Protein AF-A0A958QFZ3-F1 (afdb_monomer)

pLDDT: mean 73.58, std 15.32, range [29.61, 93.56]

Radius of gyration: 21.01 Å; Cα contacts (8 Å, |Δi|>4): 164; chains: 1; bounding box: 48×28×61 Å

Mean predicted aligned error: 10.04 Å

Secondary structure (DSSP, 8-state):
--HHHHHHHHHHHHHHHTT---------TT-S-HHHHHHHHHHHHHHHHHHHHHHHHHHHHHHHHHHHHHHHT--SHHHHHHHHHHHHHHHHHHHHHHHHHHT--HHHHHHHHHHT-TT--HHHHHHHHHHHHHHHHHHHHHHHHHHHHHHHHHHHHHHHHHHH---HHHHHHHHHHHHHHHHHHHHTT-

Nearest PDB structures (foldseek):
  6z0c-assembly4_D  TM=4.438E-01  e=8.031E-01  Escherichia coli
  6h2f-assembly1_G  TM=4.956E-01  e=5.606E+00  Aeromonas hydrophila subsp. hydrophila AL09-71
  6grj-assembly1_C  TM=3.470E-01  e=4.846E+00  Aeromonas hydrophila
  7a0g-assembly1_EEE  TM=3.095E-01  e=3.990E+00  Serratia marcescens
  6grj-assembly1_E  TM=3.678E-01  e=9.112E+00  Aeromonas hydrophila

Foldseek 3Di:
DVVVVLVVVVVVVLVVVLPPPDPPPPDDPPDPALLVVLLVVLVVQLVVLQVQLVVLLVVLVVQLVVLVVQLVVDPDPLSVVSSVVSNVSSVVSNVSSCCSNPPNDPSNVLSCVLVVDPPQDSVNSRVSSVVCVVVVVVVLVVVLVVLLVVLQVLLVVLQVVLVVDPDPSSSSVSNVSSVVSNSRSVSSVD

Solvent-accessible surface area (backbone atoms only — not comparable to full-atom values): 9823 Å² total; per-residue (Å²): 124,63,64,69,53,53,54,51,51,51,52,50,54,52,59,67,61,61,70,76,62,76,85,70,77,84,80,54,94,82,52,93,51,53,36,60,54,47,48,56,50,27,56,52,48,47,59,48,30,34,54,48,8,51,50,29,29,54,51,10,50,53,38,26,52,52,20,53,56,48,33,74,73,41,92,44,72,66,57,28,50,55,22,53,51,42,24,52,51,9,52,50,29,27,55,50,8,52,42,28,49,76,64,44,53,72,59,38,49,52,48,54,55,61,70,69,42,84,86,59,49,75,65,55,47,28,53,50,42,53,51,48,50,58,52,48,53,56,49,50,56,52,51,31,52,53,46,25,53,51,26,37,48,51,11,52,53,27,41,51,52,21,75,73,44,88,50,67,68,61,17,51,53,26,40,48,55,10,49,54,26,37,51,53,14,55,57,47,73,110

Sequence (190 aa):
MYFKKVLKAGILMVTLMSSIVSHALDLQPSDPQPWEKFRIQAEFNTSEEEKYGLAYMISGALVLIAGGVGYREADDNASQFALSLTQSLGIAGIGYGAYLYNIGGRHRRFYDVVSGVPSLSPEQRHDLALSYYRVDHDQVEKAKWIKVLSYGLISVLNLYHASQTDDENLSTALYFVGGVSGLAAISYTF

Structure (mmCIF, N/CA/C/O backbone):
data_AF-A0A958QFZ3-F1
#
_entry.id   AF-A0A958QFZ3-F1
#
loop_
_atom_site.group_PDB
_atom_site.id
_atom_site.type_symbol
_atom_site.label_atom_id
_atom_site.label_alt_id
_atom_site.label_comp_id
_atom_site.label_asym_id
_atom_site.label_entity_id
_atom_site.label_seq_id
_atom_site.pdbx_PDB_ins_code
_atom_site.Cartn_x
_atom_site.Cartn_y
_atom_site.Cartn_z
_atom_site.occupancy
_atom_site.B_iso_or_equiv
_atom_site.auth_seq_id
_atom_site.auth_comp_id
_atom_site.auth_asym_id
_atom_site.auth_atom_id
_atom_site.pdbx_PDB_model_num
ATOM 1 N N . MET A 1 1 ? 21.442 8.422 -21.487 1.00 41.81 1 MET A N 1
ATOM 2 C CA . MET A 1 1 ? 21.399 9.496 -20.455 1.00 41.81 1 MET A CA 1
ATOM 3 C C . MET A 1 1 ? 20.019 9.641 -19.789 1.00 41.81 1 MET A C 1
ATOM 5 O O . MET A 1 1 ? 19.977 9.956 -18.604 1.00 41.81 1 MET A O 1
ATOM 9 N N . TYR A 1 2 ? 18.910 9.353 -20.487 1.00 36.06 2 TYR A N 1
ATOM 10 C CA . TYR A 1 2 ? 17.537 9.411 -19.949 1.00 36.06 2 TYR A CA 1
ATOM 11 C C . TYR A 1 2 ? 17.184 8.292 -18.948 1.00 36.06 2 TYR A C 1
ATOM 13 O O . TYR A 1 2 ? 16.567 8.565 -17.922 1.00 36.06 2 TYR A O 1
ATOM 21 N N . PHE A 1 3 ? 17.691 7.071 -19.145 1.00 37.88 3 PHE A N 1
ATOM 22 C CA . PHE A 1 3 ? 17.438 5.923 -18.258 1.00 37.88 3 PHE A CA 1
ATOM 23 C C . PHE A 1 3 ? 17.883 6.145 -16.798 1.00 37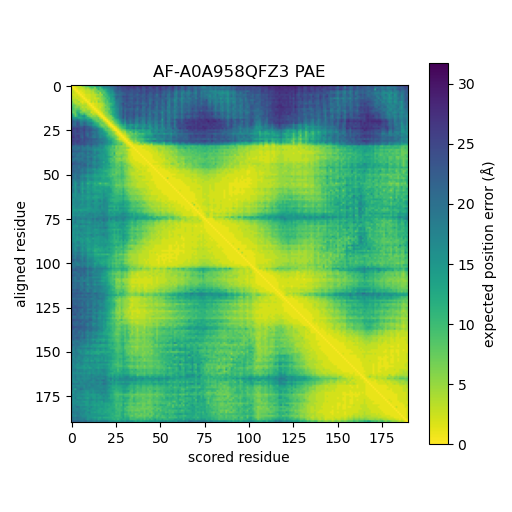.88 3 PHE A C 1
ATOM 25 O O . PHE A 1 3 ? 17.153 5.836 -15.862 1.00 37.88 3 PHE A O 1
ATOM 32 N N . LYS A 1 4 ? 19.036 6.800 -16.576 1.00 36.06 4 LYS A N 1
ATOM 33 C CA . LYS A 1 4 ? 19.497 7.175 -15.222 1.00 36.06 4 LYS A CA 1
ATOM 34 C C . LYS A 1 4 ? 18.571 8.186 -14.533 1.00 36.06 4 LYS A C 1
ATOM 36 O O . LYS A 1 4 ? 18.582 8.251 -13.308 1.00 36.06 4 LYS A O 1
ATOM 41 N N . LYS A 1 5 ? 17.799 8.983 -15.283 1.00 37.38 5 LYS A N 1
ATOM 42 C CA . LYS A 1 5 ? 16.819 9.930 -14.725 1.00 37.38 5 LYS A CA 1
ATOM 43 C C . LYS A 1 5 ? 15.502 9.227 -14.380 1.00 37.38 5 LYS A C 1
ATOM 45 O O . LYS A 1 5 ? 14.981 9.464 -13.298 1.00 37.38 5 LYS A O 1
ATOM 50 N N . VAL A 1 6 ? 15.031 8.317 -15.237 1.00 40.75 6 VAL A N 1
ATOM 51 C CA . VAL A 1 6 ? 13.808 7.522 -15.003 1.00 40.75 6 VAL A CA 1
ATOM 52 C C . VAL A 1 6 ? 13.995 6.535 -13.847 1.00 40.75 6 VAL A C 1
ATOM 54 O O . VAL A 1 6 ? 13.153 6.474 -12.958 1.00 40.75 6 VAL A O 1
ATOM 57 N N . LEU A 1 7 ? 15.141 5.850 -13.773 1.00 39.00 7 LEU A N 1
ATOM 58 C CA . LEU A 1 7 ? 15.468 4.947 -12.663 1.00 39.00 7 LEU A CA 1
ATOM 59 C C . LEU A 1 7 ? 15.577 5.697 -11.325 1.00 39.00 7 LEU A C 1
ATOM 61 O O . LEU A 1 7 ? 15.079 5.227 -10.307 1.00 39.00 7 LEU A O 1
ATOM 65 N N . LYS A 1 8 ? 16.172 6.899 -11.323 1.00 36.25 8 LYS A N 1
ATOM 66 C CA . LYS A 1 8 ? 16.207 7.766 -10.133 1.00 36.25 8 LYS A CA 1
ATOM 67 C C . LYS A 1 8 ? 14.812 8.241 -9.722 1.00 36.25 8 LYS A C 1
ATOM 69 O O . LYS A 1 8 ? 14.542 8.292 -8.529 1.00 36.25 8 LYS A O 1
ATOM 74 N N . ALA A 1 9 ? 13.935 8.549 -10.679 1.00 41.16 9 ALA A N 1
ATOM 75 C CA . ALA A 1 9 ? 12.551 8.924 -10.399 1.00 41.16 9 ALA A CA 1
ATOM 76 C C . ALA A 1 9 ? 11.737 7.744 -9.835 1.00 41.16 9 ALA A C 1
ATOM 78 O O . ALA A 1 9 ? 11.019 7.921 -8.857 1.00 41.16 9 ALA A O 1
ATOM 79 N N . GLY A 1 10 ? 11.915 6.534 -10.376 1.00 38.00 10 GLY A N 1
ATOM 80 C CA . GLY A 1 10 ? 11.283 5.315 -9.860 1.00 38.00 10 GLY A CA 1
ATOM 81 C C . GLY A 1 10 ? 11.743 4.957 -8.443 1.00 38.00 10 GLY A C 1
ATOM 82 O O . GLY A 1 10 ? 10.916 4.681 -7.581 1.00 38.00 10 GLY A O 1
ATOM 83 N N . ILE A 1 11 ? 13.048 5.051 -8.162 1.00 41.06 11 ILE A N 1
ATOM 84 C CA . ILE A 1 11 ? 13.603 4.824 -6.815 1.00 41.06 11 ILE A CA 1
ATOM 85 C C . ILE A 1 11 ? 13.097 5.881 -5.821 1.00 41.06 11 ILE A C 1
ATOM 87 O O . ILE A 1 11 ? 12.758 5.530 -4.691 1.00 41.06 11 ILE A O 1
ATOM 91 N N . LEU A 1 12 ? 12.989 7.151 -6.235 1.00 35.03 12 LEU A N 1
ATOM 92 C CA . LEU A 1 12 ? 12.440 8.236 -5.409 1.00 35.03 12 LEU A CA 1
ATOM 93 C C . LEU A 1 12 ? 10.953 8.011 -5.083 1.00 35.03 12 LEU A C 1
ATOM 95 O O . LEU A 1 12 ? 10.506 8.267 -3.969 1.00 35.03 12 LEU A O 1
ATOM 99 N N . MET A 1 13 ? 10.190 7.483 -6.041 1.00 38.56 13 MET A N 1
ATOM 100 C CA . MET A 1 13 ? 8.772 7.183 -5.858 1.00 38.56 13 MET A CA 1
ATOM 101 C C . MET A 1 13 ? 8.548 6.002 -4.904 1.00 38.56 13 MET A C 1
ATOM 103 O O . MET A 1 13 ? 7.640 6.042 -4.078 1.00 38.56 13 MET A O 1
ATOM 107 N N . VAL A 1 14 ? 9.413 4.985 -4.961 1.00 41.47 14 VAL A N 1
ATOM 108 C CA . VAL A 1 14 ? 9.385 3.843 -4.032 1.00 41.47 14 VAL A CA 1
ATOM 109 C C . VAL A 1 14 ? 9.823 4.248 -2.619 1.00 41.47 14 VAL A C 1
ATOM 111 O O . VAL A 1 14 ? 9.228 3.791 -1.647 1.00 41.47 14 VAL A O 1
ATOM 114 N N . THR A 1 15 ? 10.794 5.157 -2.478 1.00 36.50 15 THR A N 1
ATOM 115 C CA . THR A 1 15 ? 11.211 5.666 -1.155 1.00 36.50 15 THR A CA 1
ATOM 116 C C . THR A 1 15 ? 10.167 6.577 -0.507 1.00 36.50 15 THR A C 1
ATOM 118 O O . THR A 1 15 ? 10.013 6.545 0.713 1.00 36.50 15 THR A O 1
ATOM 121 N N . LEU A 1 16 ? 9.382 7.322 -1.293 1.00 36.34 16 LEU A N 1
ATOM 122 C CA . LEU A 1 16 ? 8.234 8.081 -0.777 1.00 36.34 16 LEU A CA 1
ATOM 123 C C . LEU A 1 16 ? 7.078 7.179 -0.307 1.00 36.34 16 LEU A C 1
ATOM 125 O O . LEU A 1 16 ? 6.282 7.594 0.529 1.00 36.34 16 LEU A O 1
ATOM 129 N N . MET A 1 17 ? 6.996 5.939 -0.800 1.00 37.19 17 MET A N 1
ATOM 130 C CA . MET A 1 17 ? 5.957 4.973 -0.412 1.00 37.19 17 MET A CA 1
ATOM 131 C C . MET A 1 17 ? 6.304 4.193 0.867 1.00 37.19 17 MET A C 1
ATOM 133 O O . MET A 1 17 ? 5.404 3.698 1.538 1.00 37.19 17 MET A O 1
ATOM 137 N N . SER A 1 18 ? 7.586 4.104 1.240 1.00 33.09 18 SER A N 1
ATOM 138 C CA . SER A 1 18 ? 8.039 3.390 2.447 1.00 33.09 18 SER A CA 1
ATOM 139 C C . SER A 1 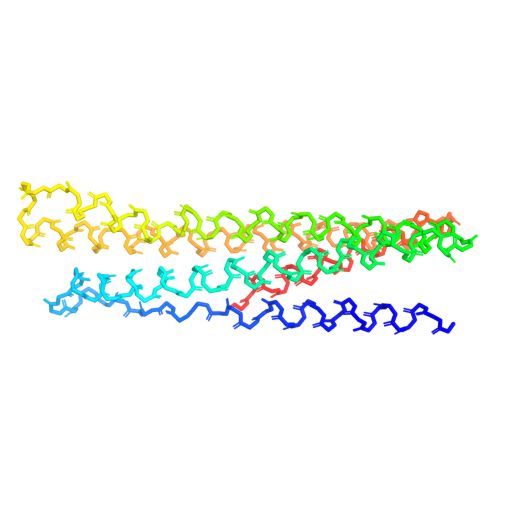18 ? 7.844 4.153 3.764 1.00 33.09 18 SER A C 1
ATOM 141 O O . SER A 1 18 ? 8.090 3.598 4.828 1.00 33.09 18 SER A O 1
ATOM 143 N N . SER A 1 19 ? 7.404 5.415 3.728 1.00 29.61 19 SER A N 1
ATOM 144 C CA . SER A 1 19 ? 7.204 6.224 4.942 1.00 29.61 19 SER A CA 1
ATOM 145 C C . SER A 1 19 ? 5.882 5.951 5.666 1.00 29.61 19 SER A C 1
ATOM 147 O O . SER A 1 19 ? 5.660 6.503 6.740 1.00 29.61 19 SER A O 1
ATOM 149 N N . ILE A 1 20 ? 5.016 5.088 5.130 1.00 40.53 20 ILE A N 1
ATOM 150 C CA . ILE A 1 20 ? 3.772 4.677 5.795 1.00 40.53 20 ILE A CA 1
ATOM 151 C C . ILE A 1 20 ? 4.068 3.448 6.664 1.00 40.53 20 ILE A C 1
ATOM 153 O O . ILE A 1 20 ? 3.497 2.373 6.495 1.00 40.53 20 ILE A O 1
ATOM 157 N N . VAL A 1 21 ? 5.016 3.601 7.590 1.00 38.81 21 VAL A N 1
ATOM 158 C CA . VAL A 1 21 ? 5.132 2.691 8.728 1.00 38.81 21 VAL A CA 1
ATOM 159 C C . VAL A 1 21 ? 4.015 3.086 9.679 1.00 38.81 21 VAL A C 1
ATOM 161 O O . VAL A 1 21 ? 4.033 4.144 10.314 1.00 38.81 21 VAL A O 1
ATOM 164 N N . SER A 1 22 ? 2.996 2.237 9.706 1.00 40.25 22 SER A N 1
ATOM 165 C CA . SER A 1 22 ? 1.924 2.240 10.687 1.00 40.25 22 SER A CA 1
ATOM 166 C C . SER A 1 22 ? 2.503 2.448 12.083 1.00 40.25 22 SER A C 1
ATOM 168 O O . SER A 1 22 ? 3.207 1.583 12.602 1.00 40.25 22 SER A O 1
ATOM 170 N N . HIS A 1 23 ? 2.164 3.576 12.709 1.00 39.09 23 HIS A N 1
ATOM 171 C CA . HIS A 1 23 ? 2.189 3.688 14.163 1.00 39.09 23 HIS A CA 1
ATOM 172 C C . HIS A 1 23 ? 1.081 2.772 14.697 1.00 39.09 23 HIS A C 1
ATOM 174 O O . HIS A 1 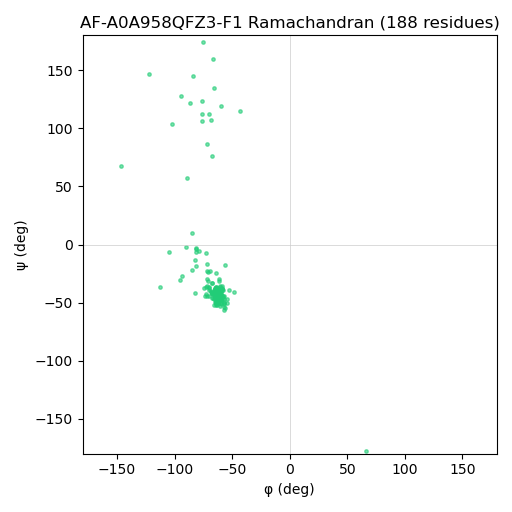23 ? -0.013 3.216 15.035 1.00 39.09 23 HIS A O 1
ATOM 180 N N . ALA A 1 24 ? 1.333 1.464 14.684 1.00 44.69 24 ALA A N 1
ATOM 181 C CA . ALA A 1 24 ? 0.531 0.518 15.428 1.00 44.69 24 ALA A CA 1
ATOM 182 C C . ALA A 1 24 ? 0.825 0.792 16.904 1.00 44.69 24 ALA A C 1
ATOM 184 O O . ALA A 1 24 ? 1.928 0.541 17.384 1.00 44.69 24 ALA A O 1
ATOM 185 N N . LEU A 1 25 ? -0.134 1.397 17.604 1.00 49.94 25 LEU A N 1
ATOM 186 C CA . LEU A 1 25 ? -0.078 1.483 19.055 1.00 49.94 25 LEU A CA 1
ATOM 187 C C . LEU A 1 25 ? -0.042 0.049 19.596 1.00 49.94 25 LEU A C 1
ATOM 189 O O . LEU A 1 25 ? -0.961 -0.730 19.338 1.00 49.94 25 LEU A O 1
ATOM 193 N N . ASP A 1 26 ? 1.029 -0.287 20.309 1.00 54.97 26 ASP A N 1
ATOM 194 C CA . ASP A 1 26 ? 1.225 -1.595 20.928 1.00 54.97 26 ASP A CA 1
ATOM 195 C C . ASP A 1 26 ? 0.263 -1.710 22.123 1.00 54.97 26 ASP A C 1
ATOM 197 O O . ASP A 1 26 ? 0.570 -1.283 23.240 1.00 54.97 26 ASP A O 1
ATOM 201 N N . LEU A 1 27 ? -0.974 -2.155 21.863 1.00 56.62 27 LEU A N 1
ATOM 202 C CA . LEU A 1 27 ? -1.962 -2.359 22.918 1.00 56.62 27 LEU A CA 1
ATOM 203 C C . LEU A 1 27 ? -1.546 -3.557 23.756 1.00 56.62 27 LEU A C 1
ATOM 205 O O . LEU A 1 27 ? -1.601 -4.707 23.313 1.00 56.62 27 LEU A O 1
ATOM 209 N N . GLN A 1 28 ? -1.178 -3.285 25.003 1.00 58.25 28 GLN A N 1
ATOM 210 C CA . GLN A 1 28 ? -0.864 -4.344 25.941 1.00 58.25 28 GLN A CA 1
ATOM 211 C C . GLN A 1 28 ? -2.150 -4.872 26.582 1.00 58.25 28 GLN A C 1
ATOM 213 O O . GLN A 1 28 ? -3.056 -4.095 26.884 1.00 58.25 28 GLN A O 1
ATOM 218 N N . PRO A 1 29 ? -2.233 -6.181 26.879 1.00 53.53 29 PRO A N 1
ATOM 219 C CA . PRO A 1 29 ? -3.365 -6.755 27.608 1.00 53.53 29 PRO A CA 1
ATOM 220 C C . PRO A 1 29 ? -3.635 -6.108 28.977 1.00 53.53 29 PRO A C 1
ATOM 222 O O . PRO A 1 29 ? -4.707 -6.299 29.538 1.00 53.53 29 PRO A O 1
ATOM 225 N N . SER A 1 30 ? -2.656 -5.380 29.522 1.00 58.38 30 SER A N 1
ATOM 226 C CA . SER A 1 30 ? -2.729 -4.616 30.770 1.00 58.38 30 SER A CA 1
ATOM 227 C C . SER A 1 30 ? -3.382 -3.239 30.620 1.00 58.38 30 SER A C 1
ATOM 229 O O . SER A 1 30 ? -3.540 -2.532 31.617 1.00 58.38 30 SER A O 1
ATOM 231 N N . ASP A 1 31 ? -3.747 -2.831 29.404 1.00 63.94 31 ASP A N 1
ATOM 232 C CA . ASP A 1 31 ? -4.360 -1.533 29.187 1.00 63.94 31 ASP A CA 1
ATOM 233 C C . ASP A 1 31 ? -5.738 -1.450 29.861 1.00 63.94 31 ASP A C 1
ATOM 235 O O . ASP A 1 31 ? -6.556 -2.361 29.727 1.00 63.94 31 ASP A O 1
ATOM 239 N N . PRO A 1 32 ? -6.044 -0.345 30.565 1.00 59.47 32 PRO A N 1
ATOM 240 C CA . PRO A 1 32 ? -7.284 -0.239 31.328 1.00 59.47 32 PRO A CA 1
ATOM 241 C C . PRO A 1 32 ? -8.530 -0.078 30.440 1.00 59.47 32 PRO A C 1
ATOM 243 O O . PRO A 1 32 ? -9.628 -0.397 30.886 1.00 59.47 32 PRO A O 1
ATOM 246 N N . GLN A 1 33 ? -8.387 0.405 29.193 1.00 70.88 33 GLN A N 1
ATOM 247 C CA . GLN A 1 33 ? -9.494 0.590 28.232 1.00 70.88 33 GLN A CA 1
ATOM 248 C C . GLN A 1 33 ? -9.102 0.359 26.743 1.00 70.88 33 GLN A C 1
ATOM 250 O O . GLN A 1 33 ? -9.117 1.295 25.942 1.00 70.88 33 GLN A O 1
ATOM 255 N N . PRO A 1 34 ? -8.777 -0.883 26.333 1.00 75.69 34 PRO A N 1
ATOM 256 C CA . PRO A 1 34 ? -8.484 -1.291 24.958 1.00 75.69 34 PRO A CA 1
ATOM 257 C C . PRO A 1 34 ? -9.502 -0.829 23.921 1.00 75.69 34 PRO A C 1
ATOM 259 O O . PRO A 1 34 ? -9.105 -0.384 22.851 1.00 75.69 34 PRO A O 1
ATOM 262 N N . TRP A 1 35 ? -10.803 -0.883 24.236 1.00 84.06 35 TRP A N 1
ATOM 263 C CA . TRP A 1 35 ? -11.849 -0.415 23.322 1.00 84.06 35 TRP A CA 1
ATOM 264 C C . TRP A 1 35 ? -11.747 1.087 23.039 1.00 84.06 35 TRP A C 1
ATOM 266 O O . TRP A 1 35 ? -11.843 1.499 21.889 1.00 84.06 35 TRP A O 1
ATOM 276 N N . GLU A 1 36 ? -11.514 1.906 24.064 1.00 84.50 36 GLU A N 1
ATOM 277 C CA . GLU A 1 36 ? -11.418 3.357 23.891 1.00 84.50 36 GLU A CA 1
ATOM 278 C C . GLU A 1 36 ? -10.157 3.740 23.110 1.00 84.50 36 GLU A C 1
ATOM 280 O O . GLU A 1 36 ? -10.215 4.551 22.186 1.00 84.50 36 GLU A O 1
ATOM 285 N N . LYS A 1 37 ? -9.025 3.086 23.402 1.00 82.25 37 LYS A N 1
ATOM 286 C CA . LYS A 1 37 ? -7.803 3.253 22.604 1.00 82.25 37 LYS A CA 1
ATOM 287 C C . LYS A 1 37 ? -8.003 2.805 21.155 1.00 82.25 37 LYS A C 1
ATOM 289 O O . LYS A 1 37 ? -7.586 3.510 20.241 1.00 82.25 37 LYS A O 1
ATOM 294 N N . PHE A 1 38 ? -8.669 1.668 20.942 1.00 84.06 38 PHE A N 1
ATOM 295 C CA . PHE A 1 38 ? -8.994 1.169 19.608 1.00 84.06 38 PHE A CA 1
ATOM 296 C C . PHE A 1 38 ? -9.895 2.140 18.845 1.00 84.06 38 PHE A C 1
ATOM 298 O O . PHE A 1 38 ? -9.620 2.433 17.688 1.00 84.06 38 PHE A O 1
ATOM 305 N N . ARG A 1 39 ? -10.937 2.673 19.493 1.00 86.44 39 ARG A N 1
ATOM 306 C CA . ARG A 1 39 ? -11.846 3.668 18.918 1.00 86.44 39 ARG A CA 1
ATOM 307 C C . ARG A 1 39 ? -11.086 4.904 18.453 1.00 86.44 39 ARG A C 1
ATOM 309 O O . ARG A 1 39 ? -11.193 5.272 17.288 1.00 86.44 39 ARG A O 1
ATOM 316 N N . ILE A 1 40 ? -10.294 5.507 19.341 1.00 85.31 40 ILE A N 1
ATOM 317 C CA . ILE A 1 40 ? -9.493 6.697 19.020 1.00 85.31 40 ILE A CA 1
ATOM 318 C C . ILE A 1 40 ? -8.555 6.400 17.843 1.00 85.31 40 ILE A C 1
ATOM 320 O O . ILE A 1 40 ? -8.463 7.195 16.908 1.00 85.31 40 ILE A O 1
ATOM 324 N N . GLN A 1 41 ? -7.899 5.237 17.850 1.00 82.38 41 GLN A N 1
ATOM 325 C CA . GLN A 1 41 ? -7.016 4.829 16.763 1.00 82.38 41 GLN A CA 1
ATOM 326 C C . GLN A 1 41 ? -7.772 4.612 15.447 1.00 82.38 41 GLN A C 1
ATOM 328 O O . GLN A 1 41 ? -7.286 5.013 14.395 1.00 82.38 41 GLN A O 1
ATOM 333 N N . ALA A 1 42 ? -8.943 3.979 15.478 1.00 84.94 42 ALA A N 1
ATOM 334 C CA . ALA A 1 42 ? -9.748 3.713 14.293 1.00 84.94 42 ALA A CA 1
ATOM 335 C C . ALA A 1 42 ? -10.298 5.009 13.681 1.00 84.94 42 ALA A C 1
ATOM 337 O O . ALA A 1 42 ? -10.254 5.168 12.462 1.00 84.94 42 ALA A O 1
ATOM 338 N N . GLU A 1 43 ? -10.748 5.955 14.505 1.00 85.88 43 GLU A N 1
ATOM 339 C CA . GLU A 1 43 ? -11.189 7.286 14.069 1.00 85.88 43 GLU A CA 1
ATOM 340 C C . GLU A 1 43 ? -10.026 8.085 13.464 1.00 85.88 43 GLU A C 1
ATOM 342 O O . GLU A 1 43 ? -10.153 8.640 12.368 1.00 85.88 43 GLU A O 1
ATOM 347 N N . PHE A 1 44 ? -8.862 8.082 14.124 1.00 83.38 44 PHE A N 1
ATOM 348 C CA . PHE A 1 44 ? -7.654 8.716 13.599 1.00 83.38 44 PHE A CA 1
ATOM 349 C C . PHE A 1 44 ? -7.236 8.102 12.257 1.00 83.38 44 PHE A C 1
ATOM 351 O O . PHE A 1 44 ? -7.091 8.825 11.268 1.00 83.38 44 PHE A O 1
ATOM 358 N N . ASN A 1 45 ? -7.128 6.770 12.200 1.00 82.19 45 ASN A N 1
ATOM 359 C CA . ASN A 1 45 ? -6.785 6.028 10.988 1.00 82.19 45 ASN A CA 1
ATOM 360 C C . ASN A 1 45 ? -7.778 6.299 9.865 1.00 82.19 45 ASN A C 1
ATOM 362 O O . ASN A 1 45 ? -7.353 6.459 8.734 1.00 82.19 45 ASN A O 1
ATOM 366 N N . THR A 1 46 ? -9.072 6.407 10.161 1.00 84.50 46 THR A N 1
ATOM 367 C CA . THR A 1 46 ? -10.093 6.729 9.156 1.00 84.50 46 THR A CA 1
ATOM 368 C C . THR A 1 46 ? -9.813 8.081 8.503 1.00 84.50 46 THR A C 1
ATOM 370 O O . THR A 1 46 ? -9.781 8.183 7.278 1.00 84.50 46 THR A O 1
ATOM 373 N N . SER A 1 47 ? -9.538 9.109 9.311 1.00 84.38 47 SER A N 1
ATOM 374 C CA . SER A 1 47 ? -9.236 10.446 8.788 1.00 84.38 47 SER A CA 1
ATOM 375 C C . SER A 1 47 ? -7.951 10.478 7.952 1.00 84.38 47 SER A C 1
ATOM 377 O O . SER A 1 47 ? -7.868 11.190 6.951 1.00 84.38 47 SER A O 1
ATOM 379 N N . GLU A 1 48 ? -6.947 9.696 8.345 1.00 84.88 48 GLU A N 1
ATOM 380 C CA . GLU A 1 48 ? -5.685 9.578 7.622 1.00 84.88 48 GLU A CA 1
ATOM 381 C C . GLU A 1 48 ? -5.854 8.768 6.332 1.00 84.88 48 GLU A C 1
ATOM 383 O O . GLU A 1 48 ? -5.395 9.197 5.279 1.00 84.88 48 GLU A O 1
ATOM 388 N N . GLU A 1 49 ? -6.568 7.643 6.373 1.00 84.31 49 GLU A N 1
ATOM 389 C CA . GLU A 1 49 ? -6.892 6.812 5.211 1.00 84.31 49 GLU A CA 1
ATOM 390 C C . GLU A 1 49 ? -7.663 7.603 4.149 1.00 84.31 49 GLU A C 1
ATOM 392 O O . GLU A 1 49 ? -7.381 7.453 2.964 1.00 84.31 49 GLU A O 1
ATOM 397 N N . GLU A 1 50 ? -8.574 8.495 4.541 1.00 87.06 50 GLU A N 1
ATOM 398 C CA . GLU A 1 50 ? -9.282 9.374 3.604 1.00 87.06 50 GLU A CA 1
ATOM 399 C C . GLU A 1 50 ? -8.337 10.398 2.954 1.00 87.06 50 GLU A C 1
ATOM 401 O O . GLU A 1 50 ? -8.332 10.553 1.727 1.00 87.06 50 GLU A O 1
ATOM 406 N N . LYS A 1 51 ? -7.472 11.058 3.737 1.00 86.75 51 LYS A N 1
ATOM 407 C CA . LYS A 1 51 ? -6.468 11.995 3.195 1.00 86.75 51 LYS A CA 1
ATOM 408 C C . LYS A 1 51 ? -5.482 11.292 2.267 1.00 86.75 51 LYS A C 1
ATOM 410 O O . LYS A 1 51 ? -5.233 11.771 1.159 1.00 86.75 51 LYS A O 1
ATOM 415 N N . TYR A 1 52 ? -4.938 10.153 2.694 1.00 83.38 52 TYR A N 1
ATOM 416 C CA . TYR A 1 52 ? -4.035 9.351 1.878 1.00 83.38 52 TYR A CA 1
ATOM 417 C C . TYR A 1 52 ? -4.751 8.827 0.645 1.00 83.38 52 TYR A C 1
ATOM 419 O O . TYR A 1 52 ? -4.201 8.921 -0.446 1.00 83.38 52 TYR A O 1
ATOM 427 N N . GLY A 1 53 ? -5.988 8.352 0.778 1.00 80.94 53 GLY A N 1
ATOM 428 C CA . GLY A 1 53 ? -6.804 7.891 -0.336 1.00 80.94 53 GLY A CA 1
ATOM 429 C C . GLY A 1 53 ? -6.934 8.952 -1.427 1.00 80.94 53 GLY A C 1
ATOM 430 O O . GLY A 1 53 ? -6.661 8.683 -2.599 1.00 80.94 53 GLY A O 1
ATOM 431 N N . LEU A 1 54 ? -7.240 10.191 -1.035 1.00 89.12 54 LEU A N 1
ATOM 432 C CA . LEU A 1 54 ? -7.295 11.331 -1.948 1.00 89.12 54 LEU A CA 1
ATOM 433 C C . LEU A 1 54 ? -5.926 11.655 -2.566 1.00 89.12 54 LEU A C 1
ATOM 435 O O . LEU A 1 54 ? -5.830 11.847 -3.779 1.00 89.12 54 LEU A O 1
ATOM 439 N N . ALA A 1 55 ? -4.857 11.652 -1.768 1.00 85.25 55 ALA A N 1
ATOM 440 C CA . ALA A 1 55 ? -3.498 11.876 -2.259 1.00 85.25 55 ALA A CA 1
ATOM 441 C C . ALA A 1 55 ? -3.054 10.804 -3.275 1.00 85.25 55 ALA A C 1
ATOM 443 O O . ALA A 1 55 ? -2.459 11.142 -4.302 1.00 85.25 55 ALA A O 1
ATOM 444 N N . TYR A 1 56 ? -3.381 9.532 -3.031 1.00 81.00 56 TYR A N 1
ATOM 445 C CA . TYR A 1 56 ? -3.127 8.408 -3.934 1.00 81.00 56 TYR A CA 1
ATOM 446 C C . TYR A 1 56 ? -3.909 8.542 -5.240 1.00 81.00 56 TYR A C 1
ATOM 448 O O . TYR A 1 56 ? -3.331 8.351 -6.309 1.00 81.00 56 TYR A O 1
ATOM 456 N N . MET A 1 57 ? -5.188 8.928 -5.176 1.00 82.75 57 MET A N 1
ATOM 457 C CA . MET A 1 57 ? -5.998 9.173 -6.372 1.00 82.75 57 MET A CA 1
ATOM 458 C C . MET A 1 57 ? -5.434 10.314 -7.224 1.00 82.75 57 MET A C 1
ATOM 460 O O . MET A 1 57 ? -5.256 10.141 -8.429 1.00 82.75 57 MET A O 1
ATOM 464 N N . ILE A 1 58 ? -5.093 11.453 -6.611 1.00 83.94 58 ILE A N 1
ATOM 465 C CA . ILE A 1 58 ? -4.526 12.606 -7.328 1.00 83.94 58 ILE A CA 1
ATOM 466 C C . ILE A 1 58 ? -3.165 12.250 -7.931 1.00 83.94 58 ILE A C 1
ATOM 468 O O . ILE A 1 58 ? -2.932 12.477 -9.118 1.00 83.94 58 ILE A O 1
ATOM 472 N N . SER A 1 59 ? -2.273 11.656 -7.138 1.00 74.75 59 SER A N 1
ATOM 473 C CA . SER A 1 59 ? -0.930 11.289 -7.601 1.00 74.75 59 SER A CA 1
ATOM 474 C C . SER A 1 59 ? -0.992 10.228 -8.699 1.00 74.75 59 SER A C 1
ATOM 476 O O . SER A 1 59 ? -0.308 10.353 -9.711 1.00 74.75 59 SER A O 1
ATOM 478 N N . GLY A 1 60 ? -1.856 9.221 -8.549 1.00 75.88 60 GLY A N 1
ATOM 479 C CA . GLY A 1 60 ? -2.080 8.192 -9.561 1.00 75.88 60 GLY A CA 1
ATOM 480 C C . GLY A 1 60 ? -2.624 8.765 -10.870 1.00 75.88 60 GLY A C 1
ATOM 481 O O . GLY A 1 60 ? -2.142 8.396 -11.940 1.00 75.88 60 GLY A O 1
ATOM 482 N N . ALA A 1 61 ? -3.549 9.730 -10.805 1.00 82.94 61 ALA A N 1
ATOM 483 C CA . ALA A 1 61 ? -4.060 10.432 -11.982 1.00 82.94 61 ALA A CA 1
ATOM 484 C C . ALA A 1 61 ? -2.974 11.252 -12.694 1.00 82.94 61 ALA A C 1
ATOM 486 O O . ALA A 1 61 ? -2.858 11.185 -13.919 1.00 82.94 61 ALA A O 1
ATOM 487 N N . LEU A 1 62 ? -2.135 11.976 -11.945 1.00 78.94 62 LEU A N 1
ATOM 488 C CA . LEU A 1 62 ? -1.010 12.727 -12.513 1.00 78.94 62 LEU A CA 1
ATOM 489 C C . LEU A 1 62 ? -0.009 11.803 -13.216 1.00 78.94 62 LEU A C 1
ATOM 491 O O . LEU A 1 62 ? 0.414 12.088 -14.335 1.00 78.94 62 LEU A O 1
ATOM 495 N N . VAL A 1 63 ? 0.330 10.676 -12.587 1.00 76.75 63 VAL A N 1
ATOM 496 C CA . VAL A 1 63 ? 1.224 9.655 -13.152 1.00 76.75 63 VAL A CA 1
ATOM 497 C C . VAL A 1 63 ? 0.633 9.039 -14.414 1.00 76.75 63 VAL A C 1
ATOM 499 O O . VAL A 1 63 ? 1.343 8.877 -15.404 1.00 76.75 63 VAL A O 1
ATOM 502 N N . LEU A 1 64 ? -0.665 8.734 -14.407 1.00 74.12 64 LEU A N 1
ATOM 503 C CA . LEU A 1 64 ? -1.367 8.186 -15.563 1.00 74.12 64 LEU A CA 1
ATOM 504 C C . LEU A 1 64 ? -1.333 9.156 -16.753 1.00 74.12 64 LEU A C 1
ATOM 506 O O . LEU A 1 64 ? -0.991 8.749 -17.862 1.00 74.12 64 LEU A O 1
ATOM 510 N N . ILE A 1 65 ? -1.626 10.442 -16.526 1.00 77.81 65 ILE A N 1
ATOM 511 C CA . ILE A 1 65 ? -1.598 11.477 -17.573 1.00 77.81 65 ILE A CA 1
ATOM 512 C C . ILE A 1 65 ? -0.173 11.676 -18.099 1.00 77.81 65 ILE A C 1
ATOM 514 O O . ILE A 1 65 ? 0.044 11.640 -19.311 1.00 77.81 65 ILE A O 1
ATOM 518 N N . ALA A 1 66 ? 0.807 11.846 -17.206 1.00 73.31 66 ALA A N 1
ATOM 519 C CA . ALA A 1 66 ? 2.203 12.050 -17.586 1.00 73.31 66 ALA A CA 1
ATOM 520 C C . ALA A 1 66 ? 2.773 10.838 -18.338 1.00 73.31 66 ALA A C 1
ATOM 522 O O . ALA A 1 66 ? 3.443 11.002 -19.356 1.00 73.31 66 ALA A O 1
ATOM 523 N N . GLY A 1 67 ? 2.456 9.624 -17.882 1.00 73.38 67 GLY A N 1
ATOM 524 C CA . GLY A 1 67 ? 2.812 8.386 -18.566 1.00 73.38 67 GLY A CA 1
ATOM 525 C C . GLY A 1 67 ? 2.142 8.270 -19.934 1.00 73.38 67 GLY A C 1
ATOM 526 O O . GLY A 1 67 ? 2.771 7.800 -20.876 1.00 73.38 67 GLY A O 1
ATOM 527 N N . GLY A 1 68 ? 0.889 8.716 -20.070 1.00 73.44 68 GLY A N 1
ATOM 528 C CA . GLY A 1 68 ? 0.149 8.767 -21.336 1.00 73.44 68 GLY A CA 1
ATOM 529 C C . GLY A 1 68 ? 0.784 9.693 -22.370 1.00 73.44 68 GLY A C 1
ATOM 530 O O . GLY A 1 68 ? 0.991 9.293 -23.515 1.00 73.44 68 GLY A O 1
ATOM 531 N N . VAL A 1 69 ? 1.122 10.917 -21.956 1.00 81.06 69 VAL A N 1
ATOM 532 C CA . VAL A 1 69 ? 1.816 11.893 -22.811 1.00 81.06 69 VAL A CA 1
ATOM 533 C C . VAL A 1 69 ? 3.205 11.380 -23.174 1.00 81.06 69 VAL A C 1
ATOM 535 O O . VAL A 1 69 ? 3.535 11.310 -24.352 1.00 81.06 69 VAL A O 1
ATOM 538 N N . GLY A 1 70 ? 3.988 10.944 -22.184 1.00 77.31 70 GLY A N 1
ATOM 539 C CA . GLY A 1 70 ? 5.338 10.441 -22.417 1.00 77.31 70 GLY A CA 1
ATOM 540 C C . GLY A 1 70 ? 5.372 9.240 -23.360 1.00 77.31 70 GLY A C 1
ATOM 541 O O . GLY A 1 70 ? 6.279 9.147 -24.176 1.00 77.31 70 GLY A O 1
ATOM 542 N N . TYR A 1 71 ? 4.393 8.329 -23.271 1.00 76.00 71 TYR A N 1
ATOM 543 C CA . TYR A 1 71 ? 4.344 7.130 -24.118 1.00 76.00 71 TYR A CA 1
ATOM 544 C C . TYR A 1 71 ? 4.258 7.485 -25.605 1.00 76.00 71 TYR A C 1
ATOM 546 O O . TYR A 1 71 ? 4.879 6.823 -26.428 1.00 76.00 71 TYR A O 1
ATOM 554 N N . ARG A 1 72 ? 3.506 8.537 -25.950 1.00 80.50 72 ARG A N 1
ATOM 555 C CA . ARG A 1 72 ? 3.334 8.987 -27.341 1.00 80.50 72 ARG A CA 1
ATOM 556 C C . ARG A 1 72 ? 4.583 9.647 -27.919 1.00 80.50 72 ARG A C 1
ATOM 558 O O . ARG A 1 72 ? 4.790 9.569 -29.120 1.00 80.50 72 ARG A O 1
ATOM 565 N N . GLU A 1 73 ? 5.379 10.281 -27.066 1.00 85.19 73 GLU A N 1
ATOM 566 C CA . GLU A 1 73 ? 6.614 10.983 -27.436 1.00 85.19 73 GLU A CA 1
ATOM 567 C C . GLU A 1 73 ? 7.852 10.066 -27.387 1.00 85.19 73 GLU A C 1
ATOM 569 O O . GLU A 1 73 ? 8.967 10.509 -27.648 1.00 85.19 73 GLU A O 1
ATOM 574 N N . ALA A 1 74 ? 7.690 8.802 -26.984 1.00 85.75 74 ALA A N 1
ATOM 575 C CA . ALA A 1 74 ? 8.790 7.858 -26.861 1.00 85.75 74 ALA A CA 1
ATOM 576 C C . ALA A 1 74 ? 9.066 7.149 -28.196 1.00 85.75 74 ALA A C 1
ATOM 578 O O . ALA A 1 74 ? 8.203 6.441 -28.717 1.00 85.75 74 ALA A O 1
ATOM 579 N N . ASP A 1 75 ? 10.297 7.282 -28.690 1.00 87.06 75 ASP A N 1
ATOM 580 C CA . ASP A 1 75 ? 10.733 6.714 -29.974 1.00 87.06 75 ASP A CA 1
ATOM 581 C C . ASP A 1 75 ? 11.141 5.231 -29.900 1.00 87.06 75 ASP A C 1
ATOM 583 O O . ASP A 1 75 ? 11.296 4.578 -30.932 1.00 87.06 75 ASP A O 1
ATOM 587 N N . ASP A 1 76 ? 11.336 4.684 -28.696 1.00 83.19 76 ASP A N 1
ATOM 588 C CA . ASP A 1 76 ? 11.813 3.316 -28.496 1.00 83.19 76 ASP A CA 1
ATOM 589 C C . ASP A 1 76 ? 10.856 2.454 -27.656 1.00 83.19 76 ASP A C 1
ATOM 591 O O . ASP A 1 76 ? 10.193 2.918 -26.720 1.00 83.19 76 ASP A O 1
ATOM 595 N N . ASN A 1 77 ? 10.817 1.159 -27.985 1.00 77.50 77 ASN A N 1
ATOM 596 C CA . ASN A 1 77 ? 9.925 0.182 -27.358 1.00 77.50 77 ASN A CA 1
ATOM 597 C C . ASN A 1 77 ? 10.177 0.026 -25.849 1.00 77.50 77 ASN A C 1
ATOM 599 O O . ASN A 1 77 ? 9.239 -0.250 -25.100 1.00 77.50 77 ASN A O 1
ATOM 603 N N . ALA A 1 78 ? 11.416 0.208 -25.380 1.00 72.81 78 ALA A N 1
ATOM 604 C CA . ALA A 1 78 ? 11.750 0.060 -23.967 1.00 72.81 78 ALA A CA 1
ATOM 605 C C . ALA A 1 78 ? 11.199 1.233 -23.138 1.00 72.81 78 ALA A C 1
ATOM 607 O O . ALA A 1 78 ? 10.600 1.022 -22.080 1.00 72.81 78 ALA A O 1
ATOM 608 N N . SER A 1 79 ? 11.321 2.462 -23.642 1.00 72.56 79 SER A N 1
ATOM 609 C CA . SER A 1 79 ? 10.705 3.653 -23.053 1.00 72.56 79 SER A CA 1
ATOM 610 C C . SER A 1 79 ? 9.182 3.538 -23.042 1.00 72.56 79 SER A C 1
ATOM 612 O O . SER A 1 79 ? 8.559 3.759 -22.002 1.00 72.56 79 SER A O 1
ATOM 614 N N . GLN A 1 80 ? 8.578 3.117 -24.156 1.00 77.12 80 GLN A N 1
ATOM 615 C CA . GLN A 1 80 ? 7.136 2.871 -24.241 1.00 77.12 80 GLN A CA 1
ATOM 616 C C . GLN A 1 80 ? 6.672 1.818 -23.221 1.00 77.12 80 GLN A C 1
ATOM 618 O O . GLN A 1 80 ? 5.701 2.040 -22.494 1.00 77.12 80 GLN A O 1
ATOM 623 N N . PHE A 1 81 ? 7.394 0.704 -23.085 1.00 77.50 81 PHE A N 1
ATOM 624 C CA . PHE A 1 81 ? 7.098 -0.316 -22.079 1.00 77.50 81 PHE A CA 1
ATOM 625 C C . PHE A 1 81 ? 7.163 0.249 -20.652 1.00 77.50 81 PHE A C 1
ATOM 627 O O . PHE A 1 81 ? 6.199 0.118 -19.893 1.00 77.50 81 PHE A O 1
ATOM 634 N N . ALA A 1 82 ? 8.241 0.953 -20.298 1.00 72.88 82 ALA A N 1
ATOM 635 C CA . ALA A 1 82 ? 8.393 1.573 -18.980 1.00 72.88 82 ALA A CA 1
ATOM 636 C C . ALA A 1 82 ? 7.271 2.585 -18.671 1.00 72.88 82 ALA A C 1
ATOM 638 O O . ALA A 1 82 ? 6.772 2.662 -17.543 1.00 72.88 82 ALA A O 1
ATOM 639 N N . LEU A 1 83 ? 6.828 3.338 -19.677 1.00 77.38 83 LEU A N 1
ATOM 640 C CA . LEU A 1 83 ? 5.738 4.303 -19.548 1.00 77.38 83 LEU A CA 1
ATOM 641 C C . LEU A 1 83 ? 4.373 3.614 -19.416 1.00 77.38 83 LEU A C 1
ATOM 643 O O . LEU A 1 83 ? 3.557 4.055 -18.610 1.00 77.38 83 LEU A O 1
ATOM 647 N N . SER A 1 84 ? 4.145 2.491 -20.103 1.00 73.94 84 SER A N 1
ATOM 648 C CA . SER A 1 84 ? 2.929 1.675 -19.939 1.00 73.94 84 SER A CA 1
ATOM 649 C C . SER A 1 84 ? 2.818 1.057 -18.535 1.00 73.94 84 SER A C 1
ATOM 651 O O . SER A 1 84 ? 1.746 1.040 -17.922 1.00 73.94 84 SER A O 1
ATOM 653 N N . LEU A 1 85 ? 3.948 0.633 -17.961 1.00 75.06 85 LEU A N 1
ATOM 654 C CA . LEU A 1 85 ? 4.023 0.173 -16.573 1.00 75.06 85 LEU A CA 1
ATOM 655 C C . LEU A 1 85 ? 3.727 1.315 -15.601 1.00 75.06 85 LEU A C 1
ATOM 657 O O . LEU A 1 85 ? 2.964 1.146 -14.653 1.00 75.06 85 LEU A O 1
ATOM 661 N N . THR A 1 86 ? 4.281 2.496 -15.870 1.00 72.06 86 THR A N 1
ATOM 662 C CA . THR A 1 86 ? 4.030 3.703 -15.074 1.00 72.06 86 THR A CA 1
ATOM 663 C C . THR A 1 86 ? 2.542 4.070 -15.074 1.00 72.06 86 THR A C 1
ATOM 665 O O . THR A 1 86 ? 1.974 4.332 -14.016 1.00 72.06 86 THR A O 1
ATOM 668 N N . GLN A 1 87 ? 1.874 4.007 -16.229 1.00 72.44 87 GLN A N 1
ATOM 669 C CA . GLN A 1 87 ? 0.422 4.200 -16.332 1.00 72.44 87 GLN A CA 1
ATOM 670 C C . GLN A 1 87 ? -0.354 3.164 -15.505 1.00 72.44 87 GLN A C 1
ATOM 672 O O . GLN A 1 87 ? -1.281 3.523 -14.780 1.00 72.44 87 GLN A O 1
ATOM 677 N N . SER A 1 88 ? 0.057 1.893 -15.555 1.00 73.06 88 SER A N 1
ATOM 678 C CA . SER A 1 88 ? -0.561 0.815 -14.770 1.00 73.06 88 SER A CA 1
ATOM 679 C C . SER A 1 88 ? -0.428 1.055 -13.261 1.00 73.06 88 SER A C 1
ATOM 681 O O . SER A 1 88 ? -1.392 0.864 -12.521 1.00 73.06 88 SER A O 1
ATOM 683 N N . LEU A 1 89 ? 0.729 1.549 -12.801 1.00 74.81 89 LEU A N 1
ATOM 684 C CA . LEU A 1 89 ? 0.927 1.981 -11.412 1.00 74.81 89 LEU A CA 1
ATOM 685 C C . LEU A 1 89 ? 0.044 3.182 -11.051 1.00 74.81 89 LEU A C 1
ATOM 687 O O . LEU A 1 89 ? -0.482 3.233 -9.942 1.00 74.81 89 LEU A O 1
ATOM 691 N N . GLY A 1 90 ? -0.169 4.116 -11.983 1.00 68.75 90 GLY A N 1
ATOM 692 C CA . GLY A 1 90 ? -1.115 5.220 -11.817 1.00 68.75 90 GLY A CA 1
ATOM 693 C C . GLY A 1 90 ? -2.547 4.730 -11.585 1.00 68.75 90 GLY A C 1
ATOM 694 O O . GLY A 1 90 ? -3.188 5.140 -10.619 1.00 68.75 90 GLY A O 1
ATOM 695 N N . ILE A 1 91 ? -3.023 3.787 -12.406 1.00 74.25 91 ILE A N 1
ATOM 696 C CA . ILE A 1 91 ? -4.348 3.157 -12.255 1.00 74.25 91 ILE A CA 1
ATOM 697 C C . ILE A 1 91 ? -4.450 2.410 -10.923 1.00 74.25 91 ILE A C 1
ATOM 699 O O . ILE A 1 91 ? -5.434 2.572 -10.201 1.00 74.25 91 ILE A O 1
ATOM 703 N N . ALA A 1 92 ? -3.430 1.624 -10.568 1.00 72.06 92 ALA A N 1
ATOM 704 C CA . ALA A 1 92 ? -3.388 0.918 -9.291 1.00 72.06 92 ALA A CA 1
ATOM 705 C C . ALA A 1 92 ? -3.420 1.893 -8.101 1.00 72.06 92 ALA A C 1
ATOM 707 O O . ALA A 1 92 ? -4.151 1.658 -7.142 1.00 72.06 92 ALA A O 1
ATOM 708 N N . GLY A 1 93 ? -2.693 3.011 -8.187 1.00 73.62 93 GLY A N 1
ATOM 709 C CA . GLY A 1 93 ? -2.716 4.086 -7.196 1.00 73.62 93 GLY A CA 1
ATOM 710 C C . GLY A 1 93 ? -4.099 4.723 -7.050 1.00 73.62 93 GLY A C 1
ATOM 711 O O . GLY A 1 93 ? -4.562 4.905 -5.928 1.00 73.62 93 GLY A O 1
ATOM 712 N N . ILE A 1 94 ? -4.802 4.980 -8.159 1.00 73.88 94 ILE A N 1
ATOM 713 C CA . ILE A 1 94 ? -6.189 5.473 -8.132 1.00 73.88 94 ILE A CA 1
ATOM 714 C C . ILE A 1 94 ? -7.114 4.455 -7.466 1.00 73.88 94 ILE A C 1
ATOM 716 O O . ILE A 1 94 ? -7.863 4.813 -6.561 1.00 73.88 94 ILE A O 1
ATOM 720 N N . GLY A 1 95 ? -7.053 3.188 -7.883 1.00 72.00 95 GLY A N 1
ATOM 721 C CA . GLY A 1 95 ? -7.890 2.128 -7.323 1.00 72.00 95 GLY A CA 1
ATOM 722 C C . GLY A 1 95 ? -7.652 1.927 -5.825 1.00 72.00 95 GLY A C 1
ATOM 723 O O . GLY A 1 95 ? -8.605 1.845 -5.051 1.00 72.00 95 GLY A O 1
ATOM 724 N N . TYR A 1 96 ? -6.387 1.916 -5.398 1.00 79.25 96 TYR A N 1
ATOM 725 C CA . TYR A 1 96 ? -6.024 1.817 -3.986 1.00 79.25 96 TYR A CA 1
ATOM 726 C C . TYR A 1 96 ? -6.463 3.052 -3.192 1.00 79.25 96 TYR A C 1
ATOM 728 O O . TYR A 1 96 ? -7.022 2.920 -2.105 1.00 79.25 96 TYR A O 1
ATOM 736 N N . GLY A 1 97 ? -6.288 4.250 -3.753 1.00 75.19 97 GLY A N 1
ATOM 737 C CA . GLY A 1 97 ? -6.744 5.483 -3.126 1.00 75.19 9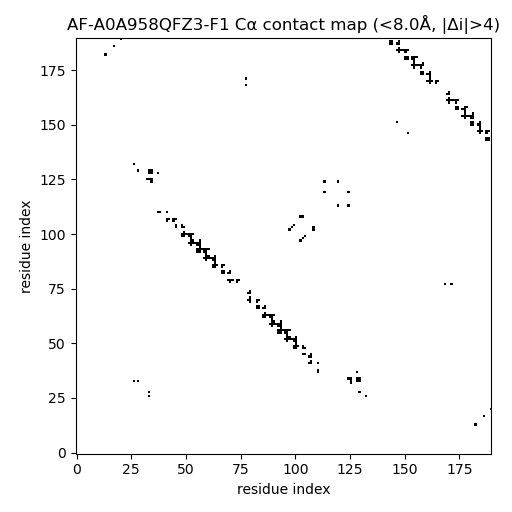7 GLY A CA 1
ATOM 738 C C . GLY A 1 97 ? -8.264 5.532 -2.952 1.00 75.19 97 GLY A C 1
ATOM 739 O O . GLY A 1 97 ? -8.754 5.872 -1.876 1.00 75.19 97 GLY A O 1
ATOM 740 N N . ALA A 1 98 ? -9.018 5.098 -3.967 1.00 82.25 98 ALA A N 1
ATOM 741 C CA . ALA A 1 98 ? -10.472 4.981 -3.901 1.00 82.25 98 ALA A CA 1
ATOM 742 C C . ALA A 1 98 ? -10.923 3.947 -2.858 1.00 82.25 98 ALA A C 1
ATOM 744 O O . ALA A 1 98 ? -11.908 4.182 -2.155 1.00 82.25 98 ALA A O 1
ATOM 745 N N . TYR A 1 99 ? -10.196 2.832 -2.726 1.00 80.94 99 TYR A N 1
ATOM 746 C CA . TYR A 1 99 ? -10.426 1.838 -1.678 1.00 80.94 99 TYR A CA 1
ATOM 747 C C . TYR A 1 99 ? -10.223 2.437 -0.279 1.00 80.94 99 TYR A C 1
ATOM 749 O O . TYR A 1 99 ? -11.111 2.309 0.562 1.00 80.94 99 TYR A O 1
ATOM 757 N N . LEU A 1 100 ? -9.104 3.127 -0.030 1.00 81.31 100 LEU A N 1
ATOM 758 C CA . LEU A 1 100 ? -8.846 3.760 1.269 1.00 81.31 100 LEU A CA 1
ATOM 759 C C . LEU A 1 100 ? -9.911 4.807 1.612 1.00 81.31 100 LEU A C 1
ATOM 761 O O . LEU A 1 100 ? -10.427 4.809 2.725 1.00 81.31 100 LEU A O 1
ATOM 765 N N . TYR A 1 101 ? -10.288 5.635 0.637 1.00 80.94 101 TYR A N 1
ATOM 766 C CA . TYR A 1 101 ? -11.258 6.707 0.835 1.00 80.94 101 TYR A CA 1
ATOM 767 C C . TYR A 1 101 ? -12.671 6.189 1.144 1.00 80.94 101 TYR A C 1
ATOM 769 O O . TYR A 1 101 ? -13.317 6.673 2.068 1.00 80.94 101 TYR A O 1
ATOM 777 N N . ASN A 1 102 ? -13.159 5.201 0.383 1.00 81.56 102 ASN A N 1
ATOM 778 C CA . ASN A 1 102 ? -14.559 4.763 0.473 1.00 81.56 102 ASN A CA 1
ATOM 779 C C . ASN A 1 102 ? -14.782 3.561 1.400 1.00 81.56 102 ASN A C 1
ATOM 781 O O . ASN A 1 102 ? -15.870 3.410 1.947 1.00 81.56 102 ASN A O 1
ATOM 785 N N . ILE A 1 103 ? -13.797 2.668 1.522 1.00 82.81 103 ILE A N 1
ATOM 786 C CA . ILE A 1 103 ? -13.934 1.392 2.245 1.00 82.81 103 ILE A CA 1
ATOM 787 C C . ILE A 1 103 ? -13.070 1.389 3.512 1.00 82.81 103 ILE A C 1
ATOM 789 O O . ILE A 1 103 ? -13.468 0.825 4.531 1.00 82.81 103 ILE A O 1
ATOM 793 N N . GLY A 1 104 ? -11.888 2.006 3.449 1.00 76.38 104 GLY A N 1
ATOM 794 C CA . GLY A 1 104 ? -10.923 2.057 4.543 1.00 76.38 104 GLY A CA 1
ATOM 795 C C . GLY A 1 104 ? -10.309 0.704 4.911 1.00 76.38 104 GLY A C 1
ATOM 796 O O . GLY A 1 104 ? -10.532 -0.335 4.276 1.00 76.38 104 GLY A O 1
ATOM 797 N N . GLY A 1 105 ? -9.465 0.720 5.935 1.00 82.19 105 GLY A N 1
ATOM 798 C CA . GLY A 1 105 ? -8.713 -0.431 6.412 1.00 82.19 105 GLY A CA 1
ATOM 799 C C . GLY A 1 105 ? -9.548 -1.442 7.200 1.00 82.19 105 GLY A C 1
ATOM 800 O O . GLY A 1 105 ? -10.718 -1.239 7.528 1.00 82.19 105 GLY A O 1
ATOM 801 N N . ARG A 1 106 ? -8.916 -2.571 7.552 1.00 82.00 106 ARG A N 1
ATOM 802 C CA . ARG A 1 106 ? -9.540 -3.603 8.407 1.00 82.00 106 ARG A CA 1
ATOM 803 C C . ARG A 1 106 ? -9.963 -3.046 9.771 1.00 82.00 106 ARG A C 1
ATOM 805 O O . ARG A 1 106 ? -11.019 -3.421 10.268 1.00 82.00 106 ARG A O 1
ATOM 812 N N . HIS A 1 107 ? -9.174 -2.119 10.314 1.00 83.44 107 HIS A N 1
ATOM 813 C CA . HIS A 1 107 ? -9.418 -1.468 11.598 1.00 83.44 107 HIS A CA 1
ATOM 814 C C . HIS A 1 107 ? -10.701 -0.627 11.578 1.00 83.44 107 HIS A C 1
ATOM 816 O O . HIS A 1 107 ? -11.552 -0.820 12.442 1.00 83.44 107 HIS A O 1
ATOM 822 N N . ARG A 1 108 ? -10.885 0.226 10.555 1.00 84.19 108 ARG A N 1
ATOM 823 C CA . ARG A 1 108 ? -12.122 1.000 10.345 1.00 84.19 108 ARG A CA 1
ATOM 824 C C . ARG A 1 108 ? -13.335 0.080 10.245 1.00 84.19 108 ARG A C 1
ATOM 826 O O . ARG A 1 108 ? -14.295 0.249 10.981 1.00 84.19 108 ARG A O 1
ATOM 833 N N . ARG A 1 109 ? -13.260 -0.967 9.418 1.00 87.00 109 ARG A N 1
ATOM 834 C CA . ARG A 1 109 ? -14.380 -1.911 9.262 1.00 87.00 109 ARG A CA 1
ATOM 835 C C . ARG A 1 109 ? -14.743 -2.631 10.557 1.00 87.00 109 ARG A C 1
ATOM 837 O O . ARG A 1 109 ? -15.922 -2.800 10.844 1.00 87.00 109 ARG A O 1
ATOM 844 N N . PHE A 1 110 ? -13.752 -3.079 11.327 1.00 90.38 110 PHE A N 1
ATOM 845 C CA . PHE A 1 110 ? -14.021 -3.713 12.616 1.00 90.38 110 PHE A CA 1
ATOM 846 C C . PHE A 1 110 ? -14.646 -2.720 13.602 1.00 90.38 110 PHE A C 1
ATOM 848 O O . PHE A 1 110 ? -15.619 -3.062 14.271 1.00 90.38 110 PHE A O 1
ATOM 855 N N . TYR A 1 111 ? -14.143 -1.483 13.639 1.00 89.62 111 TYR A N 1
ATOM 856 C CA . TYR A 1 111 ? -14.736 -0.406 14.424 1.00 89.62 111 TYR A CA 1
ATOM 857 C C . TYR A 1 111 ? -16.200 -0.158 14.052 1.00 89.62 111 TYR A C 1
ATOM 859 O O . TYR A 1 111 ? -17.052 -0.175 14.938 1.00 89.62 111 TYR A O 1
ATOM 867 N N . ASP A 1 112 ? -16.502 -0.004 12.764 1.00 89.25 112 ASP A N 1
ATOM 868 C CA . ASP A 1 112 ? -17.858 0.253 12.273 1.00 89.25 112 ASP A CA 1
ATOM 869 C C . ASP A 1 112 ? -18.815 -0.892 12.640 1.00 89.25 112 ASP A C 1
ATOM 871 O O . ASP A 1 112 ? -19.940 -0.651 13.082 1.00 89.25 112 ASP A O 1
ATOM 875 N N . VAL A 1 113 ? -18.354 -2.146 12.533 1.00 90.81 113 VAL A N 1
ATOM 876 C CA . VAL A 1 113 ? -19.135 -3.330 12.922 1.00 90.81 113 VAL A CA 1
ATOM 877 C C . VAL A 1 113 ? -19.418 -3.342 14.423 1.00 90.81 113 VAL A C 1
ATOM 879 O O . VAL A 1 113 ? -20.570 -3.493 14.818 1.00 90.81 113 VAL A O 1
ATOM 882 N N . VAL A 1 114 ? -18.400 -3.181 15.274 1.00 91.94 114 VAL A N 1
ATOM 883 C CA . VAL A 1 114 ? -18.579 -3.260 16.736 1.00 91.94 114 VAL A CA 1
ATOM 884 C C . VAL A 1 114 ? -19.392 -2.074 17.260 1.00 91.94 114 VAL A C 1
ATOM 886 O O . VAL A 1 114 ? -20.276 -2.248 18.102 1.00 91.94 114 VAL A O 1
ATOM 889 N N . SER A 1 115 ? -19.148 -0.874 16.736 1.00 88.69 115 SER A N 1
ATOM 890 C CA . SER A 1 115 ? -19.891 0.337 17.098 1.00 88.69 115 SER A CA 1
ATOM 891 C C . SER A 1 115 ? -21.344 0.289 16.630 1.00 88.69 115 SER A C 1
ATOM 893 O O . SER A 1 115 ? -22.224 0.791 17.332 1.00 88.69 115 SER A O 1
ATOM 895 N N . GLY A 1 116 ? -21.605 -0.360 15.492 1.00 90.19 116 GLY A N 1
ATOM 896 C CA . GLY A 1 116 ? -22.934 -0.530 14.910 1.00 90.19 116 GLY A CA 1
ATOM 897 C C . GLY A 1 116 ? -23.847 -1.521 15.638 1.00 90.19 116 GLY A C 1
ATOM 898 O O . GLY A 1 116 ? -25.026 -1.590 15.298 1.00 90.19 116 GLY A O 1
ATOM 899 N N . VAL A 1 117 ? -23.354 -2.269 16.636 1.00 93.56 117 VAL A N 1
ATOM 900 C CA . VAL A 1 117 ? -24.166 -3.200 17.440 1.00 93.56 117 VAL A CA 1
ATOM 901 C C . VAL A 1 117 ? -24.500 -2.572 18.805 1.00 93.56 117 VAL A C 1
ATOM 903 O O . VAL A 1 117 ? -23.651 -2.545 19.706 1.00 93.56 117 VAL A O 1
ATOM 906 N N . PRO A 1 118 ? -25.742 -2.085 19.019 1.00 86.31 118 PRO A N 1
ATOM 907 C CA . PRO A 1 118 ? -26.114 -1.371 20.245 1.00 86.31 118 PRO A CA 1
ATOM 908 C C . PRO A 1 118 ? -26.188 -2.277 21.477 1.00 86.31 118 PRO A C 1
ATOM 910 O O . PRO A 1 118 ? -26.079 -1.801 22.600 1.00 86.31 118 PRO A O 1
ATOM 913 N N . SER A 1 119 ? -26.392 -3.580 21.271 1.00 92.50 119 SER A N 1
ATOM 914 C CA . SER A 1 119 ? -26.577 -4.563 22.340 1.00 92.50 119 SER A CA 1
ATOM 915 C C . SER A 1 119 ? -25.275 -5.046 22.979 1.00 92.50 119 SER A C 1
ATOM 917 O O . SER A 1 119 ? -25.336 -5.810 23.938 1.00 92.50 119 SER A O 1
ATOM 919 N N . LEU A 1 120 ? -24.110 -4.658 22.447 1.00 90.81 120 LEU A N 1
ATOM 920 C CA . LEU A 1 120 ? -22.824 -5.046 23.025 1.00 90.81 120 LEU A CA 1
ATOM 921 C C . LEU A 1 120 ? -22.530 -4.230 24.282 1.00 90.81 120 LEU A C 1
ATOM 923 O O . LEU A 1 120 ? -22.459 -2.999 24.214 1.00 90.81 120 LEU A O 1
ATOM 927 N N . SER A 1 121 ? -22.293 -4.919 25.399 1.00 90.19 121 SER A N 1
ATOM 928 C CA . SER A 1 121 ? -21.840 -4.281 26.636 1.00 90.19 121 SER A CA 1
ATOM 929 C C . SER A 1 121 ? -20.422 -3.704 26.482 1.00 90.19 121 SER A C 1
ATOM 931 O O . SER A 1 121 ? -19.669 -4.137 25.599 1.00 90.19 121 SER A O 1
ATOM 933 N N . PRO A 1 122 ? -20.018 -2.746 27.335 1.00 85.50 122 PRO A N 1
ATOM 934 C CA . PRO A 1 122 ? -18.650 -2.225 27.344 1.00 85.50 122 PRO A CA 1
ATOM 935 C C . PRO A 1 122 ? -17.580 -3.322 27.463 1.00 85.50 122 PRO A C 1
ATOM 937 O O . PRO A 1 122 ? -16.569 -3.272 26.765 1.00 85.50 122 PRO A O 1
ATOM 940 N N . GLU A 1 123 ? -17.826 -4.344 28.283 1.00 85.19 123 GLU A N 1
ATOM 941 C CA . GLU A 1 123 ? -16.934 -5.492 28.482 1.00 85.19 123 GLU A CA 1
ATOM 942 C C . GLU A 1 123 ? -16.849 -6.359 27.221 1.00 85.19 123 GLU A C 1
ATOM 944 O O . GLU A 1 123 ? -15.765 -6.749 26.802 1.00 85.19 123 GLU A O 1
ATOM 949 N N . GLN A 1 124 ? -17.973 -6.595 26.539 1.00 90.00 124 GLN A N 1
ATOM 950 C CA . GLN A 1 124 ? -17.970 -7.351 25.284 1.00 90.00 124 GLN A CA 1
ATOM 951 C C . GLN A 1 124 ? -17.203 -6.617 24.177 1.00 90.00 124 GLN A C 1
ATOM 953 O O . GLN A 1 124 ? -16.465 -7.238 23.414 1.00 90.00 124 GLN A O 1
ATOM 958 N N . ARG A 1 125 ? -17.341 -5.287 24.091 1.00 89.12 125 ARG A N 1
ATOM 959 C CA . ARG A 1 125 ? -16.565 -4.464 23.146 1.00 89.12 125 ARG A CA 1
ATOM 960 C C . ARG A 1 125 ? -15.072 -4.494 23.468 1.00 89.12 125 ARG A C 1
ATOM 962 O O . ARG A 1 125 ? -14.250 -4.550 22.554 1.00 89.12 125 ARG A O 1
ATOM 969 N N . HIS A 1 126 ? -14.731 -4.492 24.755 1.00 85.88 126 HIS A N 1
ATOM 970 C CA . HIS A 1 126 ? -13.361 -4.644 25.234 1.00 85.88 126 HIS A CA 1
ATOM 971 C C . HIS A 1 126 ? -12.756 -5.987 24.801 1.00 85.88 126 HIS A C 1
ATOM 973 O O . HIS A 1 126 ? -11.705 -5.995 24.157 1.00 85.88 126 HIS A O 1
ATOM 979 N N . ASP A 1 127 ? -13.435 -7.101 25.078 1.00 88.06 127 ASP A N 1
ATOM 980 C CA . ASP A 1 127 ? -12.953 -8.444 24.733 1.00 88.06 127 ASP A CA 1
ATOM 981 C C . ASP A 1 127 ? -12.792 -8.625 23.218 1.00 88.06 127 ASP A C 1
ATOM 983 O O . ASP A 1 127 ? -11.806 -9.202 22.748 1.00 88.06 127 ASP A O 1
ATOM 987 N N . LEU A 1 128 ? -13.730 -8.079 22.439 1.00 90.44 128 LEU A N 1
ATOM 988 C CA . LEU A 1 128 ? -13.675 -8.093 20.979 1.00 90.44 128 LEU A CA 1
ATOM 989 C C . LEU A 1 128 ? -12.472 -7.308 20.445 1.00 90.44 128 LEU A C 1
ATOM 991 O O . LEU A 1 128 ? -11.756 -7.825 19.589 1.00 90.44 128 LEU A O 1
ATOM 995 N N . ALA A 1 129 ? -12.212 -6.099 20.954 1.00 87.06 129 ALA A N 1
ATOM 996 C CA . ALA A 1 129 ? -11.038 -5.322 20.555 1.00 87.06 129 ALA A CA 1
ATOM 997 C C . ALA A 1 129 ? -9.737 -6.065 20.879 1.00 87.06 129 ALA A C 1
ATOM 999 O O . ALA A 1 129 ? -8.856 -6.178 20.028 1.00 87.06 129 ALA A O 1
ATOM 1000 N N . LEU A 1 130 ? -9.633 -6.632 22.080 1.00 84.81 130 LEU A N 1
ATOM 1001 C CA . LEU A 1 130 ? -8.442 -7.356 22.517 1.00 84.81 130 LEU A CA 1
ATOM 1002 C C . LEU A 1 130 ? -8.197 -8.621 21.679 1.00 84.81 130 LEU A C 1
ATOM 1004 O O . LEU A 1 130 ? -7.060 -8.925 21.311 1.00 84.81 130 LEU A O 1
ATOM 1008 N N . SER A 1 131 ? -9.269 -9.343 21.338 1.00 86.62 131 SER A N 1
ATOM 1009 C CA . SER A 1 131 ? -9.216 -10.493 20.432 1.00 86.62 131 SER A CA 1
ATOM 1010 C C . SER A 1 131 ? -8.784 -10.083 19.024 1.00 86.62 131 SER A C 1
ATOM 1012 O O . SER A 1 131 ? -7.888 -10.711 18.456 1.00 86.62 131 SER A O 1
ATOM 1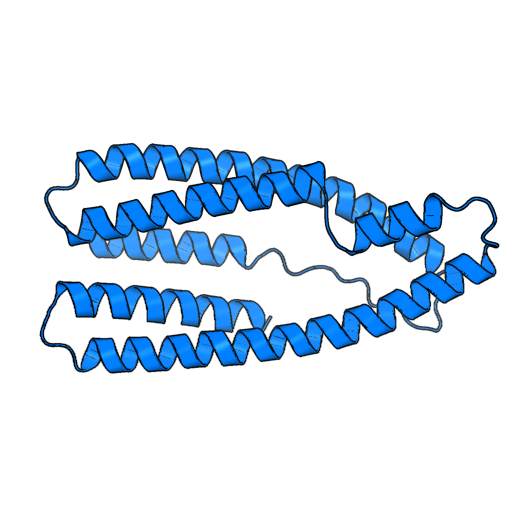014 N N . TYR A 1 132 ? -9.353 -8.997 18.493 1.00 86.56 132 TYR A N 1
ATOM 1015 C CA . TYR A 1 132 ? -8.988 -8.460 17.186 1.00 86.56 132 TYR A CA 1
ATOM 1016 C C . TYR A 1 132 ? -7.497 -8.121 17.114 1.00 86.56 132 TYR A C 1
ATOM 1018 O O . TYR A 1 132 ? -6.841 -8.564 16.179 1.00 86.56 132 TYR A O 1
ATOM 1026 N N . TYR A 1 133 ? -6.935 -7.428 18.110 1.00 81.38 133 TYR A N 1
ATOM 1027 C CA . TYR A 1 133 ? -5.506 -7.088 18.117 1.00 81.38 133 TYR A CA 1
ATOM 1028 C C . TYR A 1 133 ? -4.598 -8.309 18.099 1.00 81.38 133 TYR A C 1
ATOM 1030 O O . TYR A 1 133 ? -3.649 -8.352 17.320 1.00 81.38 133 TYR A O 1
ATOM 1038 N N . ARG A 1 134 ? -4.894 -9.316 18.928 1.00 80.88 134 ARG A N 1
ATOM 1039 C CA . ARG A 1 134 ? -4.098 -10.551 18.963 1.00 80.88 134 ARG A CA 1
ATOM 1040 C C . ARG A 1 134 ? -4.099 -11.247 17.607 1.00 80.88 134 ARG A C 1
ATOM 1042 O O . ARG A 1 134 ? -3.051 -11.660 17.122 1.00 80.88 134 ARG A O 1
ATOM 1049 N N . VAL A 1 135 ? -5.272 -11.355 16.986 1.00 84.75 135 VAL A N 1
ATOM 1050 C CA . VAL A 1 135 ? -5.405 -12.007 15.681 1.00 84.75 135 VAL A CA 1
ATOM 1051 C C . VAL A 1 135 ? -4.771 -11.167 14.572 1.00 84.75 135 VAL A C 1
ATOM 1053 O O . VAL A 1 135 ? -4.070 -11.724 13.730 1.00 84.75 135 VAL A O 1
ATOM 1056 N N . ASP A 1 136 ? -4.992 -9.851 14.546 1.00 81.25 136 ASP A N 1
ATOM 1057 C CA . ASP A 1 136 ? -4.457 -8.978 13.497 1.00 81.25 136 ASP A CA 1
ATOM 1058 C C . ASP A 1 136 ? -2.928 -8.918 13.559 1.00 81.25 136 ASP A C 1
ATOM 1060 O O . ASP A 1 136 ? -2.295 -9.092 12.522 1.00 81.25 136 ASP A O 1
ATOM 1064 N N . HIS A 1 137 ? -2.332 -8.804 14.750 1.00 75.56 137 HIS A N 1
ATOM 1065 C CA . HIS A 1 137 ? -0.877 -8.816 14.925 1.00 75.56 137 HIS A CA 1
ATOM 1066 C C . HIS A 1 137 ? -0.240 -10.099 14.361 1.00 75.56 137 HIS A C 1
ATOM 1068 O O . HIS A 1 137 ? 0.651 -10.039 13.510 1.00 75.56 137 HIS A O 1
ATOM 1074 N N . ASP A 1 138 ? -0.753 -11.271 14.752 1.00 75.62 138 ASP A N 1
ATOM 1075 C CA . ASP A 1 138 ? -0.243 -12.561 14.272 1.00 75.62 138 ASP A CA 1
ATOM 1076 C C . ASP A 1 138 ? -0.394 -12.727 12.753 1.00 75.62 138 ASP A C 1
ATOM 1078 O O . ASP A 1 138 ? 0.465 -13.318 12.090 1.00 75.62 138 ASP A O 1
ATOM 1082 N N . GLN A 1 139 ? -1.498 -12.236 12.185 1.00 76.56 139 GLN A N 1
ATOM 1083 C CA . GLN A 1 139 ? -1.753 -12.320 10.747 1.00 76.56 139 GLN A CA 1
ATOM 1084 C C . GLN A 1 139 ? -0.895 -11.333 9.953 1.00 76.56 139 GLN A C 1
ATOM 1086 O O . GLN A 1 139 ? -0.434 -11.673 8.862 1.00 76.56 139 GLN A O 1
ATOM 1091 N N . VAL A 1 140 ? -0.664 -10.128 10.480 1.00 78.94 140 VAL A N 1
ATOM 1092 C CA . VAL A 1 140 ? 0.186 -9.109 9.853 1.00 78.94 140 VAL A CA 1
ATOM 1093 C C . VAL A 1 140 ? 1.621 -9.607 9.758 1.00 78.94 140 VAL A C 1
ATOM 1095 O O . VAL A 1 140 ? 2.174 -9.584 8.660 1.00 78.94 140 VAL A O 1
ATOM 1098 N N . GLU A 1 141 ? 2.186 -10.147 10.838 1.00 74.81 141 GLU A N 1
ATOM 1099 C CA . GLU A 1 141 ? 3.553 -10.684 10.834 1.00 74.81 141 GLU A CA 1
ATOM 1100 C C . GLU A 1 141 ? 3.709 -11.873 9.876 1.00 74.81 141 GLU A C 1
ATOM 1102 O O . GLU A 1 141 ? 4.637 -11.922 9.064 1.00 74.81 141 GLU A O 1
ATOM 1107 N N . LYS A 1 142 ? 2.757 -12.814 9.874 1.00 74.75 142 LYS A N 1
ATOM 1108 C CA . LYS A 1 142 ? 2.775 -13.937 8.919 1.00 74.75 142 LYS A CA 1
ATOM 1109 C C . LYS A 1 142 ? 2.684 -13.452 7.474 1.00 74.75 142 LYS A C 1
ATOM 1111 O O . LYS A 1 142 ? 3.449 -13.897 6.619 1.00 74.75 142 LYS A O 1
ATOM 1116 N N . ALA A 1 143 ? 1.765 -12.529 7.191 1.00 73.38 143 ALA A N 1
ATOM 1117 C CA . ALA A 1 143 ? 1.597 -11.973 5.855 1.00 73.38 143 ALA A CA 1
ATOM 1118 C C . ALA A 1 143 ? 2.836 -11.185 5.406 1.00 73.38 143 ALA A C 1
ATOM 1120 O O . ALA A 1 143 ? 3.216 -11.276 4.238 1.00 73.38 143 ALA A O 1
ATOM 1121 N N . LYS A 1 144 ? 3.475 -10.447 6.321 1.00 79.31 144 LYS A N 1
ATOM 1122 C CA . LYS A 1 144 ? 4.731 -9.722 6.099 1.00 79.31 144 LYS A CA 1
ATOM 1123 C C . LYS A 1 144 ? 5.812 -10.682 5.604 1.00 79.31 144 LYS A C 1
ATOM 1125 O O . LYS A 1 144 ? 6.310 -10.511 4.493 1.00 79.31 144 LYS A O 1
ATOM 1130 N N . TRP A 1 145 ? 6.073 -11.764 6.337 1.00 74.12 145 TRP A N 1
ATOM 1131 C CA . TRP A 1 145 ? 7.076 -12.760 5.947 1.00 74.12 145 TRP A CA 1
ATOM 1132 C C . TRP A 1 145 ? 6.762 -13.480 4.636 1.00 74.12 145 TRP A C 1
ATOM 1134 O O . TRP A 1 145 ? 7.656 -13.649 3.807 1.00 74.12 145 TRP A O 1
ATOM 1144 N N . ILE A 1 146 ? 5.501 -13.854 4.396 1.00 72.38 146 ILE A N 1
ATOM 1145 C CA . ILE A 1 146 ? 5.096 -14.464 3.119 1.00 72.38 146 ILE A CA 1
ATOM 1146 C C . ILE A 1 146 ? 5.386 -13.514 1.953 1.00 72.38 146 ILE A C 1
ATOM 1148 O O . ILE A 1 146 ? 5.908 -13.948 0.925 1.00 72.38 146 ILE A O 1
ATOM 1152 N N . LYS A 1 147 ? 5.084 -12.219 2.104 1.00 75.25 147 LYS A N 1
ATOM 1153 C CA . LYS A 1 147 ? 5.355 -11.206 1.077 1.00 75.25 147 LYS A CA 1
ATOM 1154 C C . LYS A 1 147 ? 6.851 -11.010 0.859 1.00 75.25 147 LYS A C 1
ATOM 1156 O O . LYS A 1 147 ? 7.276 -11.036 -0.291 1.00 75.25 147 LYS A O 1
ATOM 1161 N N . VAL A 1 148 ? 7.644 -10.876 1.925 1.00 75.06 148 VAL A N 1
ATOM 1162 C CA . VAL A 1 148 ? 9.112 -10.769 1.839 1.00 75.06 148 VAL A CA 1
ATOM 1163 C C . VAL A 1 148 ? 9.689 -11.953 1.063 1.00 75.06 148 VAL A C 1
ATOM 1165 O O . VAL A 1 148 ? 10.428 -11.753 0.102 1.00 75.06 148 VAL A O 1
ATOM 1168 N N . LEU A 1 149 ? 9.305 -13.182 1.424 1.00 70.12 149 LEU A N 1
ATOM 1169 C CA . LEU A 1 149 ? 9.792 -14.396 0.766 1.00 70.12 149 LEU A CA 1
ATOM 1170 C C . LEU A 1 149 ? 9.343 -14.480 -0.694 1.00 70.12 149 LEU A C 1
ATOM 1172 O O . LEU A 1 149 ? 10.154 -14.773 -1.569 1.00 70.12 149 LEU A O 1
ATOM 1176 N N . SER A 1 150 ? 8.071 -14.195 -0.970 1.00 69.94 150 SER A N 1
ATOM 1177 C CA . SER A 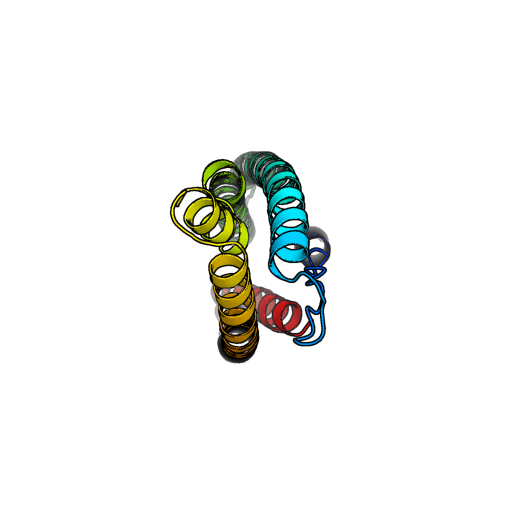1 150 ? 7.513 -14.291 -2.323 1.00 69.94 150 SER A CA 1
ATOM 1178 C C . SER A 1 150 ? 8.141 -13.259 -3.254 1.00 69.94 150 SER A C 1
ATOM 1180 O O . SER A 1 150 ? 8.664 -13.614 -4.308 1.00 69.94 150 SER A O 1
ATOM 1182 N N . TYR A 1 151 ? 8.146 -11.984 -2.858 1.00 73.00 151 TYR A N 1
ATOM 1183 C CA . TYR A 1 151 ? 8.739 -10.917 -3.660 1.00 73.00 151 TYR A CA 1
ATOM 1184 C C . TYR A 1 151 ? 10.263 -11.043 -3.752 1.00 73.00 151 TYR A C 1
ATOM 1186 O O . TYR A 1 151 ? 10.826 -10.758 -4.808 1.00 73.00 151 TYR A O 1
ATOM 1194 N N . GLY A 1 152 ? 10.928 -11.539 -2.704 1.00 69.94 152 GLY A N 1
ATOM 1195 C CA . GLY A 1 152 ? 12.355 -11.854 -2.725 1.00 69.94 152 GLY A CA 1
ATOM 1196 C C . GLY A 1 152 ? 12.689 -12.968 -3.720 1.00 69.94 152 GLY A C 1
ATOM 1197 O O . GLY A 1 152 ? 13.600 -12.811 -4.531 1.00 69.94 152 GLY A O 1
ATOM 1198 N N . LEU A 1 153 ? 11.916 -14.058 -3.734 1.00 72.19 153 LEU A N 1
ATOM 1199 C CA . LEU A 1 153 ? 12.101 -15.151 -4.692 1.00 72.19 153 LEU A CA 1
ATOM 1200 C C . LEU A 1 153 ? 11.823 -14.697 -6.132 1.00 72.19 153 LEU A C 1
ATOM 1202 O O . LEU A 1 153 ? 12.622 -14.976 -7.023 1.00 72.19 153 LEU A O 1
ATOM 1206 N N . ILE A 1 154 ? 10.732 -13.953 -6.355 1.00 68.06 154 ILE A N 1
ATOM 1207 C CA . ILE A 1 154 ? 10.418 -13.349 -7.661 1.00 68.06 154 ILE A CA 1
ATOM 1208 C C . ILE A 1 154 ? 11.571 -12.444 -8.107 1.00 68.06 154 ILE A C 1
ATOM 1210 O O . ILE A 1 154 ? 11.987 -12.516 -9.263 1.00 68.06 154 ILE A O 1
ATOM 1214 N N . SER A 1 155 ? 12.112 -11.629 -7.199 1.00 79.69 155 SER A N 1
ATOM 1215 C CA . SER A 1 155 ? 13.255 -10.758 -7.463 1.00 79.69 155 SER A CA 1
ATOM 1216 C C . SER A 1 155 ? 14.467 -11.552 -7.946 1.00 79.69 155 SER A C 1
ATOM 1218 O O . SER A 1 155 ? 14.941 -11.321 -9.058 1.00 79.69 155 SER A O 1
ATOM 1220 N N . VAL A 1 156 ? 14.912 -12.544 -7.170 1.00 77.81 156 VAL A N 1
ATOM 1221 C CA . VAL A 1 156 ? 16.086 -13.370 -7.495 1.00 77.81 156 VAL A CA 1
ATOM 1222 C C . VAL A 1 156 ? 15.910 -14.114 -8.819 1.00 77.81 156 VAL A C 1
ATOM 1224 O O . VAL A 1 156 ? 16.811 -14.071 -9.654 1.00 77.81 156 VAL A O 1
ATOM 1227 N N . LEU A 1 157 ? 14.757 -14.754 -9.047 1.00 67.44 157 LEU A N 1
ATOM 1228 C CA . LEU A 1 157 ? 14.496 -15.503 -10.281 1.00 67.44 157 LEU A CA 1
ATOM 1229 C C . LEU A 1 157 ? 14.512 -14.599 -11.518 1.00 67.44 157 LEU A C 1
ATOM 1231 O O . LEU A 1 157 ? 15.130 -14.947 -12.521 1.00 67.44 157 LEU A O 1
ATOM 1235 N N . ASN A 1 158 ? 13.878 -13.425 -11.448 1.00 70.94 158 ASN A N 1
ATOM 1236 C CA . ASN A 1 158 ? 13.849 -12.498 -12.579 1.00 70.94 158 ASN A CA 1
ATOM 1237 C C . ASN A 1 158 ? 15.221 -11.861 -12.834 1.00 70.94 158 ASN A C 1
ATOM 1239 O O . ASN A 1 158 ? 15.621 -11.759 -13.988 1.00 70.94 158 ASN A O 1
ATOM 1243 N N . LEU A 1 159 ? 15.978 -11.498 -11.792 1.00 78.88 159 LEU A N 1
ATOM 1244 C CA . LEU A 1 159 ? 17.348 -10.991 -11.949 1.00 78.88 159 LEU A CA 1
ATOM 1245 C C . LEU A 1 159 ? 18.288 -12.054 -12.533 1.00 78.88 159 LEU A C 1
ATOM 1247 O O . LEU A 1 159 ? 19.119 -11.739 -13.385 1.00 78.88 159 LEU A O 1
ATOM 1251 N N . TYR A 1 160 ? 18.135 -13.312 -12.112 1.00 76.75 160 TYR A N 1
ATOM 1252 C CA . TYR A 1 160 ? 18.882 -14.431 -12.678 1.00 76.75 160 TYR A CA 1
ATOM 1253 C C . TYR A 1 160 ? 18.540 -14.629 -14.160 1.00 76.75 160 TYR A C 1
ATOM 1255 O O . TYR A 1 160 ? 19.444 -14.611 -14.992 1.00 76.75 160 TYR A O 1
ATOM 1263 N N . HIS A 1 161 ? 17.256 -14.726 -14.521 1.00 70.75 161 HIS A N 1
ATOM 1264 C CA . HIS A 1 161 ? 16.848 -14.851 -15.924 1.00 70.75 161 HIS A CA 1
ATOM 1265 C C . HIS A 1 161 ? 17.274 -13.649 -16.779 1.00 70.75 161 HIS A C 1
ATOM 1267 O O . HIS A 1 161 ? 17.696 -13.843 -17.918 1.00 70.75 161 HIS A O 1
ATOM 1273 N N . ALA A 1 162 ? 17.238 -12.429 -16.234 1.00 77.81 162 ALA A N 1
ATOM 1274 C CA . ALA A 1 162 ? 17.705 -11.231 -16.929 1.00 77.81 162 ALA A CA 1
ATOM 1275 C C . ALA A 1 162 ? 19.190 -11.331 -17.313 1.00 77.81 162 ALA A C 1
ATOM 1277 O O . ALA A 1 162 ? 19.560 -10.958 -18.423 1.00 77.81 162 ALA A O 1
ATOM 1278 N N . SER A 1 163 ? 20.019 -11.884 -16.417 1.00 83.31 163 SER A N 1
ATOM 1279 C CA . SER A 1 163 ? 21.463 -12.068 -16.637 1.00 83.31 163 SER A CA 1
ATOM 1280 C C . SER A 1 163 ? 21.828 -13.168 -17.640 1.00 83.31 163 SER A C 1
ATOM 1282 O O . SER A 1 163 ? 22.962 -13.202 -18.104 1.00 83.31 163 SER A O 1
ATOM 1284 N N . GLN A 1 164 ? 20.889 -14.064 -17.954 1.00 87.56 164 GLN A N 1
ATOM 1285 C CA . GLN A 1 164 ? 21.082 -15.204 -18.861 1.00 87.56 164 GLN A CA 1
ATOM 1286 C C . GLN A 1 164 ? 20.425 -14.998 -20.234 1.00 87.56 164 GLN A C 1
ATOM 1288 O O . GLN A 1 164 ? 20.54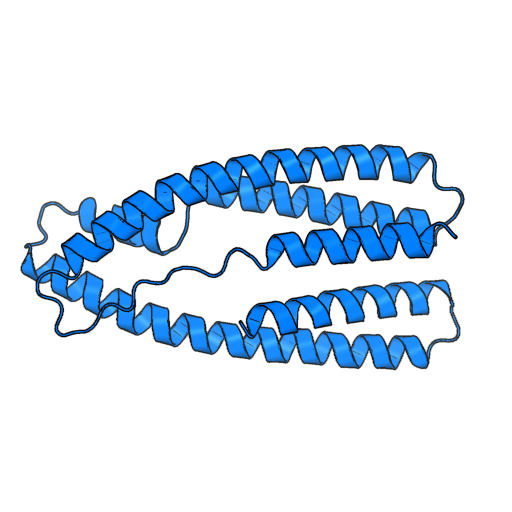1 -15.851 -21.107 1.00 87.56 164 GLN A O 1
ATOM 1293 N N . THR A 1 165 ? 19.669 -13.914 -20.407 1.00 85.44 165 THR A N 1
ATOM 1294 C CA . THR A 1 165 ? 18.894 -13.650 -21.621 1.00 85.44 165 THR A CA 1
ATOM 1295 C C . THR A 1 165 ? 19.695 -12.779 -22.585 1.00 85.44 165 THR A C 1
ATOM 1297 O O . THR A 1 165 ? 20.126 -11.694 -22.206 1.00 85.44 165 THR A O 1
ATOM 1300 N N . ASP A 1 166 ? 19.813 -13.218 -23.840 1.00 86.94 166 ASP A N 1
ATOM 1301 C CA . ASP A 1 166 ? 20.507 -12.473 -24.904 1.00 86.94 166 ASP A CA 1
ATOM 1302 C C . ASP A 1 166 ? 19.638 -11.374 -25.555 1.00 86.94 166 ASP A C 1
ATOM 1304 O O . ASP A 1 166 ? 20.156 -10.458 -26.191 1.00 86.94 166 ASP A O 1
ATOM 1308 N N . ASP A 1 167 ? 18.310 -11.444 -25.402 1.00 85.69 167 ASP A N 1
ATOM 1309 C CA . ASP A 1 167 ? 17.379 -10.404 -25.856 1.00 85.69 167 ASP A CA 1
ATOM 1310 C C . ASP A 1 167 ? 17.413 -9.199 -24.899 1.00 85.69 167 ASP A C 1
ATOM 1312 O O . ASP A 1 167 ? 16.977 -9.279 -23.748 1.00 85.69 167 ASP A O 1
ATOM 1316 N N . GLU A 1 168 ? 17.915 -8.062 -25.387 1.00 80.38 168 GLU A N 1
ATOM 1317 C CA . GLU A 1 168 ? 18.086 -6.830 -24.607 1.00 80.38 168 GLU A CA 1
ATOM 1318 C C . GLU A 1 168 ? 16.760 -6.274 -24.054 1.00 80.38 168 GLU A C 1
ATOM 1320 O O . GLU A 1 168 ? 16.714 -5.778 -22.921 1.00 80.38 168 GLU A O 1
ATOM 1325 N N . ASN A 1 169 ? 15.659 -6.396 -24.803 1.00 73.75 169 ASN A N 1
ATOM 1326 C CA . ASN A 1 169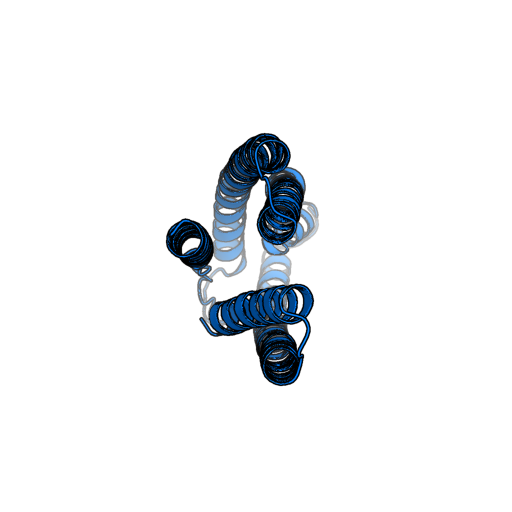 ? 14.348 -5.916 -24.364 1.00 73.75 169 ASN A CA 1
ATOM 1327 C C . ASN A 1 169 ? 13.789 -6.812 -23.255 1.00 73.75 169 ASN A C 1
ATOM 1329 O O . ASN A 1 169 ? 13.299 -6.313 -22.237 1.00 73.75 169 ASN A O 1
ATOM 1333 N N . LEU A 1 170 ? 13.897 -8.133 -23.423 1.00 73.81 170 LEU A N 1
ATOM 1334 C CA . LEU A 1 170 ? 13.463 -9.097 -22.413 1.00 73.81 170 LEU A CA 1
ATOM 1335 C C . LEU A 1 170 ? 14.331 -9.010 -21.151 1.00 73.81 170 LEU A C 1
ATOM 1337 O O . LEU A 1 170 ? 13.794 -8.978 -20.043 1.00 73.81 170 LEU A O 1
ATOM 1341 N N . SER A 1 171 ? 15.651 -8.892 -21.302 1.00 75.56 171 SER A N 1
ATOM 1342 C CA . SER A 1 171 ? 16.585 -8.695 -20.189 1.00 75.56 171 SER A CA 1
ATOM 1343 C C . SER A 1 171 ? 16.239 -7.430 -19.397 1.00 75.56 171 SER A C 1
ATOM 1345 O O . SER A 1 171 ? 16.111 -7.474 -18.171 1.00 75.56 171 SER A O 1
ATOM 1347 N N . THR A 1 172 ? 15.964 -6.318 -20.085 1.00 75.06 172 THR A N 1
ATOM 1348 C CA . THR A 1 172 ? 15.551 -5.056 -19.450 1.00 75.06 172 THR A CA 1
ATOM 1349 C C . THR A 1 172 ? 14.243 -5.201 -18.670 1.00 75.06 172 THR A C 1
ATOM 1351 O O . THR A 1 172 ? 14.152 -4.749 -17.523 1.00 75.06 172 THR A O 1
ATOM 1354 N N . ALA A 1 173 ? 13.234 -5.858 -19.249 1.00 72.81 173 ALA A N 1
ATOM 1355 C CA . ALA A 1 173 ? 11.957 -6.097 -18.579 1.00 72.81 173 ALA A CA 1
ATOM 1356 C C . ALA A 1 173 ? 12.122 -6.973 -17.324 1.00 72.81 173 ALA A C 1
ATOM 1358 O O . ALA A 1 173 ? 11.575 -6.653 -16.265 1.00 72.81 173 ALA A O 1
ATOM 1359 N N . LEU A 1 174 ? 12.923 -8.037 -17.411 1.00 75.31 174 LEU A N 1
ATOM 1360 C CA . LEU A 1 174 ? 13.212 -8.932 -16.291 1.00 75.31 174 LEU A CA 1
ATOM 1361 C C . LEU A 1 174 ? 14.003 -8.225 -15.178 1.00 75.31 174 LEU A C 1
ATOM 1363 O O . LEU A 1 174 ? 13.658 -8.370 -14.003 1.00 75.31 174 LEU A O 1
ATOM 1367 N N . TYR A 1 175 ? 14.996 -7.393 -15.516 1.00 81.75 175 TYR A N 1
ATOM 1368 C CA . TYR A 1 175 ? 15.705 -6.563 -14.534 1.00 81.75 175 TYR A CA 1
ATOM 1369 C C . TYR A 1 175 ? 14.764 -5.601 -13.810 1.00 81.75 175 TYR A C 1
ATOM 1371 O O . TYR A 1 175 ? 14.869 -5.433 -12.593 1.00 81.75 175 TYR A O 1
ATOM 1379 N N . PHE A 1 176 ? 13.824 -4.993 -14.535 1.00 79.69 176 PHE A N 1
ATOM 1380 C CA . PHE A 1 176 ? 12.832 -4.104 -13.942 1.00 79.69 176 PHE A CA 1
ATOM 1381 C C . PHE A 1 176 ? 11.915 -4.847 -12.960 1.00 79.69 176 PHE A C 1
ATOM 1383 O O . PHE A 1 176 ? 11.798 -4.440 -11.803 1.00 79.69 176 PHE A O 1
ATOM 1390 N N . VAL A 1 177 ? 11.311 -5.964 -13.384 1.00 75.06 177 VAL A N 1
ATOM 1391 C CA . VAL A 1 177 ? 10.429 -6.782 -12.528 1.00 75.06 177 VAL A CA 1
ATOM 1392 C C . VAL A 1 177 ? 11.185 -7.299 -11.304 1.00 75.06 177 VAL A C 1
ATOM 1394 O O . VAL A 1 177 ? 10.670 -7.235 -10.181 1.00 75.06 177 VAL A O 1
ATOM 1397 N N 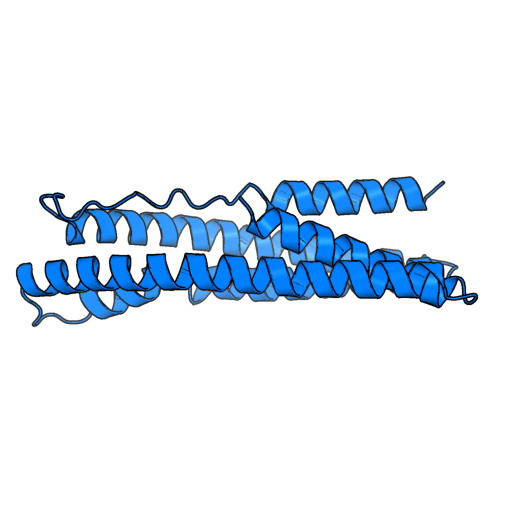. GLY A 1 178 ? 12.422 -7.759 -11.502 1.00 75.25 178 GLY A N 1
ATOM 1398 C CA . GLY A 1 178 ? 13.294 -8.226 -10.433 1.00 75.25 178 GLY A CA 1
ATOM 1399 C C . GLY A 1 178 ? 13.620 -7.128 -9.420 1.00 75.25 178 GLY A C 1
ATOM 1400 O O . GLY A 1 178 ? 13.497 -7.342 -8.214 1.00 75.25 178 GLY A O 1
ATOM 1401 N N . GLY A 1 179 ? 13.964 -5.931 -9.898 1.00 78.62 179 GLY A N 1
ATOM 1402 C CA . GLY A 1 179 ? 14.249 -4.761 -9.067 1.00 78.62 179 GLY A CA 1
ATOM 1403 C C . GLY A 1 179 ? 13.040 -4.278 -8.263 1.00 78.62 179 GLY A C 1
ATOM 1404 O O . GLY A 1 179 ? 13.144 -4.109 -7.050 1.00 78.62 179 GLY A O 1
ATOM 1405 N N . VAL A 1 180 ? 11.878 -4.110 -8.905 1.00 78.50 180 VAL A N 1
ATOM 1406 C CA . VAL A 1 180 ? 10.640 -3.677 -8.225 1.00 78.50 180 VAL A CA 1
ATOM 1407 C C . VAL A 1 180 ? 10.209 -4.693 -7.169 1.00 78.50 180 VAL A C 1
ATOM 1409 O O . VAL A 1 180 ? 9.873 -4.308 -6.051 1.00 78.50 180 VAL A O 1
ATOM 1412 N N . SER A 1 181 ? 10.281 -5.989 -7.484 1.00 71.69 181 SER A N 1
ATOM 1413 C CA . SER A 1 181 ? 9.968 -7.047 -6.516 1.00 71.69 181 SER A CA 1
ATOM 1414 C C . SER A 1 181 ? 10.958 -7.049 -5.348 1.00 71.69 181 SER A C 1
ATOM 1416 O O . SER A 1 181 ? 10.553 -7.200 -4.202 1.00 71.69 181 SER A O 1
ATOM 1418 N N . GLY A 1 182 ? 12.246 -6.805 -5.602 1.00 79.31 182 GLY A N 1
ATOM 1419 C CA . GLY A 1 182 ? 13.258 -6.709 -4.547 1.00 79.31 182 GLY A CA 1
ATOM 1420 C C . GLY A 1 182 ? 12.999 -5.534 -3.604 1.00 79.31 182 GLY A C 1
ATOM 1421 O O . GLY A 1 182 ? 13.027 -5.695 -2.386 1.00 79.31 182 GLY A O 1
ATOM 1422 N N . LEU A 1 183 ? 12.663 -4.367 -4.159 1.00 78.38 183 LEU A N 1
ATOM 1423 C CA . LEU A 1 183 ? 12.282 -3.199 -3.367 1.00 78.38 183 LEU A CA 1
ATOM 1424 C C . LEU A 1 183 ? 11.008 -3.446 -2.550 1.00 78.38 183 LEU A C 1
ATOM 1426 O O . LEU A 1 183 ? 10.966 -3.073 -1.381 1.00 78.38 183 LEU A O 1
ATOM 1430 N N . ALA A 1 184 ? 10.004 -4.114 -3.128 1.00 73.38 184 ALA A N 1
ATOM 1431 C CA . ALA A 1 184 ? 8.796 -4.507 -2.406 1.00 73.38 184 ALA A CA 1
ATOM 1432 C C . ALA A 1 184 ? 9.108 -5.486 -1.261 1.00 73.38 184 ALA A C 1
ATOM 1434 O O . ALA A 1 184 ? 8.590 -5.338 -0.158 1.00 73.38 184 ALA A O 1
ATOM 1435 N N . ALA A 1 185 ? 9.988 -6.466 -1.484 1.00 71.50 185 ALA A N 1
ATOM 1436 C CA . ALA A 1 185 ? 10.425 -7.373 -0.427 1.00 71.50 185 ALA A CA 1
ATOM 1437 C C . ALA A 1 185 ? 11.083 -6.602 0.728 1.00 71.50 185 ALA A C 1
ATOM 1439 O O . ALA A 1 185 ? 10.714 -6.810 1.879 1.00 71.50 185 ALA A O 1
ATOM 1440 N N . ILE A 1 186 ? 11.989 -5.665 0.424 1.00 78.12 186 ILE A N 1
ATOM 1441 C CA . ILE A 1 186 ? 12.652 -4.821 1.430 1.00 78.12 186 ILE A CA 1
ATOM 1442 C C . ILE A 1 186 ? 11.640 -3.939 2.166 1.00 78.12 186 ILE A C 1
ATOM 1444 O O . ILE A 1 186 ? 11.708 -3.838 3.390 1.00 78.12 186 ILE A O 1
ATOM 1448 N N . SER A 1 187 ? 10.677 -3.332 1.467 1.00 76.94 187 SER A N 1
ATOM 1449 C CA . SER A 1 187 ? 9.680 -2.472 2.113 1.00 76.94 187 SER A CA 1
ATOM 1450 C C . SER A 1 187 ? 8.826 -3.231 3.127 1.00 76.94 187 SER A C 1
ATOM 1452 O O . SER A 1 187 ? 8.405 -2.648 4.114 1.00 76.94 187 SER A O 1
ATOM 1454 N N . TYR A 1 188 ? 8.604 -4.532 2.915 1.00 74.25 188 TYR A N 1
ATOM 1455 C CA . TYR A 1 188 ? 7.922 -5.405 3.871 1.00 74.25 188 TYR A CA 1
ATOM 1456 C C . TYR A 1 188 ? 8.849 -5.976 4.953 1.00 74.25 188 TYR A C 1
ATOM 1458 O O . TYR A 1 188 ? 8.430 -6.879 5.658 1.00 74.25 188 TYR A O 1
ATOM 1466 N N . THR A 1 189 ? 10.099 -5.531 5.103 1.00 76.44 189 THR A N 1
ATOM 1467 C CA . THR A 1 189 ? 10.940 -5.922 6.259 1.00 76.44 189 THR A CA 1
ATOM 1468 C C . THR A 1 189 ? 10.859 -4.921 7.409 1.00 76.44 189 THR A C 1
ATOM 1470 O O . THR A 1 189 ? 10.978 -5.319 8.571 1.00 76.44 189 THR A O 1
ATOM 1473 N N . PHE A 1 190 ? 10.563 -3.660 7.096 1.00 72.25 190 PHE A N 1
ATOM 1474 C CA . PHE A 1 190 ? 10.298 -2.589 8.060 1.00 72.25 190 PHE A CA 1
ATOM 1475 C C . PHE A 1 190 ? 8.802 -2.485 8.380 1.00 72.25 190 PHE A C 1
ATOM 1477 O O . PHE A 1 190 ? 8.468 -1.771 9.342 1.00 72.25 190 PHE A O 1
#